Protein AF-A0AAD9JZI2-F1 (afdb_monomer_lite)

Secondary structure (DSSP, 8-state):
--HHHHHHHHHHHHHHHHHHHHHHHHHTT--HHHHHHHHHHHHHHHHHHHTTPPPTT-SEEEPSSHHHHTEEEEEEEETTEEEE---TTHHHHHHHHHHH--S-TTTGGGGGT--PPPTT-SS--STT-HHHHHHHHHHGGG-----------GGGG-SSPPPTT--EEEEEEEPPHHHHEEESSS---

Structure (mmCIF, N/CA/C/O backbone):
data_AF-A0AAD9JZI2-F1
#
_entry.id   AF-A0AAD9JZI2-F1
#
loop_
_atom_site.group_PDB
_atom_site.id
_atom_site.type_symbol
_atom_site.label_atom_id
_atom_site.label_alt_id
_atom_site.label_comp_id
_atom_site.label_asym_id
_atom_site.label_entity_id
_atom_site.label_seq_id
_atom_site.pdbx_PDB_ins_code
_atom_site.Cartn_x
_atom_site.Cartn_y
_atom_site.Cartn_z
_atom_site.occupancy
_atom_site.B_iso_or_equiv
_atom_site.auth_seq_id
_atom_site.auth_comp_id
_atom_site.auth_asym_id
_atom_site.auth_atom_id
_atom_site.pdbx_PDB_model_num
ATOM 1 N N . MET A 1 1 ? -5.650 -20.854 -19.149 1.00 35.59 1 MET A N 1
ATOM 2 C CA . MET A 1 1 ? -4.354 -21.434 -18.718 1.00 35.59 1 MET A CA 1
ATOM 3 C C . MET A 1 1 ? -3.200 -20.453 -18.985 1.00 35.59 1 MET A C 1
ATOM 5 O O . MET A 1 1 ? -2.604 -20.516 -20.054 1.00 35.59 1 MET A O 1
ATOM 9 N N . PRO A 1 2 ? -2.881 -19.529 -18.056 1.00 37.53 2 PRO A N 1
ATOM 10 C CA . PRO A 1 2 ? -1.818 -18.520 -18.231 1.00 37.53 2 PRO A CA 1
ATOM 11 C C . PRO A 1 2 ? -0.419 -18.978 -17.761 1.00 37.53 2 PRO A C 1
ATOM 13 O O . PRO A 1 2 ? 0.587 -18.367 -18.117 1.00 37.53 2 PRO A O 1
ATOM 16 N N . LEU A 1 3 ? -0.336 -20.077 -17.001 1.00 32.78 3 LEU A N 1
ATOM 17 C CA . LEU A 1 3 ? 0.893 -20.569 -16.352 1.00 32.78 3 LEU A CA 1
ATOM 18 C C . LEU A 1 3 ? 1.999 -21.035 -17.319 1.00 32.78 3 LEU A C 1
ATOM 20 O O . LEU A 1 3 ? 3.167 -21.049 -16.946 1.00 32.78 3 LEU A O 1
ATOM 24 N N . ILE A 1 4 ? 1.669 -21.364 -18.571 1.00 41.12 4 ILE A N 1
ATOM 25 C CA . ILE A 1 4 ? 2.643 -21.891 -19.547 1.00 41.12 4 ILE A CA 1
ATOM 26 C C . ILE A 1 4 ? 3.425 -20.755 -20.241 1.00 41.12 4 ILE A C 1
ATOM 28 O O . ILE A 1 4 ? 4.571 -20.945 -20.644 1.00 41.12 4 ILE A O 1
ATOM 32 N N . LYS A 1 5 ? 2.861 -19.537 -20.336 1.00 42.06 5 LYS A N 1
ATOM 33 C CA . LYS A 1 5 ? 3.498 -18.418 -21.062 1.00 42.06 5 LYS A CA 1
ATOM 34 C C . LYS A 1 5 ? 4.601 -17.708 -20.260 1.00 42.06 5 LYS A C 1
ATOM 36 O O . LYS A 1 5 ? 5.591 -17.292 -20.856 1.00 42.06 5 LYS A O 1
ATOM 41 N N . ARG A 1 6 ? 4.477 -17.597 -18.927 1.00 46.75 6 ARG A N 1
ATOM 42 C CA . ARG A 1 6 ? 5.449 -16.870 -18.075 1.00 46.75 6 ARG A CA 1
ATOM 43 C C . ARG A 1 6 ? 6.747 -17.647 -17.812 1.00 46.75 6 ARG A C 1
ATOM 45 O O . ARG A 1 6 ? 7.801 -17.029 -17.728 1.00 46.75 6 ARG A O 1
ATOM 52 N N . GLY A 1 7 ? 6.709 -18.982 -17.779 1.00 44.53 7 GLY A N 1
ATOM 53 C CA . GLY A 1 7 ? 7.929 -19.798 -17.685 1.00 44.53 7 GLY A CA 1
ATOM 54 C C . GLY A 1 7 ? 8.786 -19.752 -18.956 1.00 44.53 7 GLY A C 1
ATOM 55 O O . GLY A 1 7 ? 10.009 -19.819 -18.885 1.00 44.53 7 GLY A O 1
ATOM 56 N N . ALA A 1 8 ? 8.166 -19.576 -20.127 1.00 51.31 8 ALA A N 1
ATOM 57 C CA . ALA A 1 8 ? 8.837 -19.719 -21.419 1.00 51.31 8 ALA A CA 1
ATOM 58 C C . ALA A 1 8 ? 9.889 -18.633 -21.720 1.00 51.31 8 ALA A C 1
ATOM 60 O O . ALA A 1 8 ? 10.899 -18.922 -22.359 1.00 51.31 8 ALA A O 1
ATOM 61 N N . LEU A 1 9 ? 9.686 -17.390 -21.273 1.00 55.75 9 LEU A N 1
ATOM 62 C CA . LEU A 1 9 ? 10.585 -16.271 -21.589 1.00 55.75 9 LEU A CA 1
ATOM 63 C C . LEU A 1 9 ? 11.946 -16.336 -20.856 1.00 55.75 9 LEU A C 1
ATOM 65 O O . LEU A 1 9 ? 12.978 -16.239 -21.529 1.00 55.75 9 LEU A O 1
ATOM 69 N N . PRO A 1 10 ? 11.996 -16.530 -19.521 1.00 57.62 10 PRO A N 1
ATOM 70 C CA . PRO A 1 10 ? 13.256 -16.740 -18.810 1.00 57.62 10 PRO A CA 1
ATOM 71 C C . PRO A 1 10 ? 13.919 -18.070 -19.202 1.00 57.62 10 PRO A C 1
ATOM 73 O O . PRO A 1 10 ? 15.133 -18.089 -19.402 1.00 57.62 10 PRO A O 1
ATOM 76 N N . LEU A 1 11 ? 13.139 -19.139 -19.439 1.00 60.84 11 LEU A N 1
ATOM 77 C CA . LEU A 1 11 ? 13.656 -20.418 -19.951 1.00 60.84 11 LEU A CA 1
ATOM 78 C C . LEU A 1 11 ? 14.347 -20.252 -21.312 1.00 60.84 11 LEU A C 1
ATOM 80 O O . LEU A 1 11 ? 15.438 -20.780 -21.519 1.00 60.84 11 LEU A O 1
ATOM 84 N N . ARG A 1 12 ? 13.758 -19.478 -22.232 1.00 62.62 12 ARG A N 1
ATOM 85 C CA . ARG A 1 12 ? 14.330 -19.225 -23.563 1.00 62.62 12 ARG A CA 1
ATOM 86 C C . ARG A 1 12 ? 15.640 -18.440 -23.486 1.00 62.62 12 ARG A C 1
ATOM 88 O O . ARG A 1 12 ? 16.603 -18.811 -24.153 1.00 62.62 12 ARG A O 1
ATOM 95 N N . LYS A 1 13 ? 15.700 -17.378 -22.672 1.00 70.75 13 LYS A N 1
ATOM 96 C CA . LYS A 1 13 ? 16.929 -16.584 -22.476 1.00 70.75 13 LYS A CA 1
ATOM 97 C C . LYS A 1 13 ? 18.034 -17.402 -21.800 1.00 70.75 13 LYS A C 1
ATOM 99 O O . LYS A 1 13 ? 19.181 -17.346 -22.242 1.00 70.75 13 LYS A O 1
ATOM 104 N N . GLY A 1 14 ? 17.680 -18.193 -20.785 1.00 69.31 14 GLY A N 1
ATOM 105 C CA . GLY A 1 14 ? 18.594 -19.118 -20.117 1.00 69.31 14 GLY A CA 1
ATOM 106 C C . GLY A 1 14 ? 19.171 -20.148 -21.088 1.00 69.31 14 GLY A C 1
ATOM 107 O O . GLY A 1 14 ? 20.389 -20.273 -21.191 1.00 69.31 14 GLY A O 1
ATOM 108 N N . ALA A 1 15 ? 18.316 -20.800 -21.881 1.00 74.62 15 ALA A N 1
ATOM 109 C CA . ALA A 1 15 ? 18.728 -21.794 -22.872 1.00 74.62 15 ALA A CA 1
ATOM 110 C C . ALA A 1 15 ? 19.671 -21.222 -23.949 1.00 74.62 15 ALA A C 1
ATOM 112 O O . ALA A 1 15 ? 20.672 -21.855 -24.284 1.00 74.62 15 ALA A O 1
ATOM 113 N N . LEU A 1 16 ? 19.406 -20.008 -24.448 1.00 76.19 16 LEU A N 1
ATOM 114 C CA . LEU A 1 16 ? 20.284 -19.309 -25.398 1.00 76.19 16 LEU A CA 1
ATOM 115 C C . LEU A 1 16 ? 21.668 -19.023 -24.794 1.00 76.19 16 LEU A 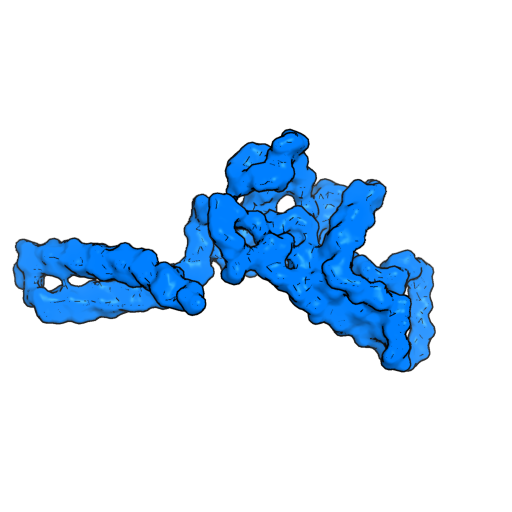C 1
ATOM 117 O O . LEU A 1 16 ? 22.686 -19.334 -25.411 1.00 76.19 16 LEU A O 1
ATOM 121 N N . LYS A 1 17 ? 21.718 -18.487 -23.568 1.00 78.75 17 LYS A N 1
ATOM 122 C CA . LYS A 1 17 ? 22.972 -18.190 -22.853 1.00 78.75 17 LYS A CA 1
ATOM 123 C C . LYS A 1 17 ? 23.781 -19.461 -22.574 1.00 78.75 17 LYS A C 1
ATOM 125 O O . LYS A 1 17 ? 24.996 -19.467 -22.765 1.00 78.75 17 LYS A O 1
ATOM 130 N N . THR A 1 18 ? 23.112 -20.549 -22.179 1.00 82.38 18 THR A N 1
ATOM 131 C CA . THR A 1 18 ? 23.742 -21.868 -22.030 1.00 82.38 18 THR A CA 1
ATOM 132 C C . THR A 1 18 ? 24.320 -22.356 -23.359 1.00 82.38 18 THR A C 1
ATOM 134 O O . THR A 1 18 ? 25.462 -22.806 -23.384 1.00 82.38 18 THR A O 1
ATOM 137 N N . GLY A 1 19 ? 23.577 -22.227 -24.464 1.00 79.25 19 GLY A N 1
ATOM 138 C CA . GLY A 1 19 ? 24.018 -22.646 -25.797 1.00 79.25 19 GLY A CA 1
ATOM 139 C C . GLY A 1 19 ? 25.290 -21.933 -26.267 1.00 79.25 19 GLY A C 1
ATOM 140 O O . GLY A 1 19 ? 26.258 -22.595 -26.640 1.00 79.25 19 GLY A O 1
ATOM 141 N N . PHE A 1 20 ? 25.334 -20.600 -26.172 1.00 84.00 20 PHE A N 1
ATOM 142 C CA . PHE A 1 20 ? 26.531 -19.820 -26.521 1.00 84.00 20 PHE A CA 1
ATOM 143 C C . PHE A 1 20 ? 27.730 -20.143 -25.619 1.00 84.00 20 PHE A C 1
ATOM 145 O O . PHE A 1 20 ? 28.855 -20.256 -26.104 1.00 84.00 20 PHE A O 1
ATOM 152 N N . GLY A 1 21 ? 27.496 -20.343 -24.318 1.00 81.62 21 GLY A N 1
ATOM 153 C CA . GLY A 1 21 ? 28.549 -20.719 -23.374 1.00 81.62 21 GLY A CA 1
ATOM 154 C C . GLY A 1 21 ? 29.141 -22.101 -23.659 1.00 81.62 21 GLY A C 1
ATOM 155 O O . GLY A 1 21 ? 30.354 -22.271 -23.596 1.00 81.62 21 GLY A O 1
ATOM 156 N N . VAL A 1 22 ? 28.309 -23.081 -24.027 1.00 85.25 22 VAL A N 1
ATOM 157 C CA . VAL A 1 22 ? 28.783 -24.418 -24.420 1.00 85.25 22 VAL A CA 1
ATOM 158 C C . VAL A 1 22 ? 29.595 -24.350 -25.711 1.00 85.25 22 VAL A C 1
ATOM 160 O O . VAL A 1 22 ? 30.645 -24.980 -25.783 1.00 85.25 22 VAL A O 1
ATOM 163 N N . ALA A 1 23 ? 29.163 -23.560 -26.698 1.00 82.00 23 ALA A N 1
ATOM 164 C CA . ALA A 1 23 ? 29.914 -23.376 -27.939 1.00 82.00 23 ALA A CA 1
ATOM 165 C C . ALA A 1 23 ? 31.306 -22.764 -27.688 1.00 82.00 23 ALA A C 1
ATOM 167 O O . ALA A 1 23 ? 32.299 -23.295 -28.177 1.00 82.00 23 ALA A O 1
ATOM 168 N N . GLY A 1 24 ? 31.403 -21.709 -26.870 1.00 87.00 24 GLY A N 1
ATOM 169 C CA . GLY A 1 24 ? 32.689 -21.103 -26.495 1.00 87.00 24 GLY A CA 1
ATOM 170 C C . GLY A 1 24 ? 33.600 -22.040 -25.691 1.00 87.00 24 GLY A C 1
ATOM 171 O O . GLY A 1 24 ? 34.811 -22.088 -25.914 1.00 87.00 24 GLY A O 1
ATOM 172 N N . ASP A 1 25 ? 33.025 -22.844 -24.795 1.00 84.12 25 ASP A N 1
ATOM 173 C CA . ASP A 1 25 ? 33.780 -23.832 -24.019 1.00 84.12 25 ASP A CA 1
ATOM 174 C C . ASP A 1 25 ? 34.316 -24.969 -24.925 1.00 84.12 25 ASP A C 1
ATOM 176 O O . ASP A 1 25 ? 35.429 -25.450 -24.729 1.00 84.12 25 ASP A O 1
ATOM 180 N N . VAL A 1 26 ? 33.568 -25.379 -25.957 1.00 84.00 26 VAL A N 1
ATOM 181 C CA . VAL A 1 26 ? 34.018 -26.385 -26.941 1.00 84.00 26 VAL A CA 1
ATOM 182 C C . VAL A 1 26 ? 35.103 -25.826 -27.864 1.00 84.00 26 VAL A C 1
ATOM 184 O O . VAL A 1 26 ? 36.089 -26.509 -28.132 1.00 84.00 26 VAL A O 1
ATOM 187 N N . LEU A 1 27 ? 34.971 -24.568 -28.297 1.00 84.25 27 LEU A N 1
ATOM 188 C CA . LEU A 1 27 ? 35.992 -23.878 -29.096 1.00 84.25 27 LEU A CA 1
ATOM 189 C C . LEU A 1 27 ? 37.306 -23.667 -28.326 1.00 84.25 27 LEU A C 1
ATOM 191 O O . LEU A 1 27 ? 38.368 -23.611 -28.935 1.00 84.25 27 LEU A O 1
ATOM 195 N N . SER A 1 28 ? 37.249 -23.603 -26.994 1.00 85.88 28 SER A N 1
ATOM 196 C CA . SER A 1 28 ? 38.426 -23.545 -26.113 1.00 85.88 28 SER A CA 1
ATOM 197 C C . SER A 1 28 ? 38.966 -24.925 -25.704 1.00 85.88 28 SER A C 1
ATOM 199 O O . SER A 1 28 ? 39.816 -25.021 -24.820 1.00 85.88 28 SER A O 1
ATOM 201 N N . GLY A 1 29 ? 38.499 -26.001 -26.350 1.00 84.88 29 GLY A N 1
ATOM 202 C CA . GLY A 1 29 ? 39.019 -27.359 -26.170 1.00 84.88 29 GLY A CA 1
ATOM 203 C C . GLY A 1 29 ? 38.414 -28.138 -24.998 1.00 84.88 29 GLY A C 1
ATOM 204 O O . GLY A 1 29 ? 38.917 -29.208 -24.657 1.00 84.88 29 GLY A O 1
ATOM 205 N N . GLN A 1 30 ? 37.337 -27.652 -24.369 1.00 85.62 30 GLN A N 1
ATOM 206 C CA . GLN A 1 30 ? 36.645 -28.393 -23.309 1.00 85.62 30 GLN A CA 1
ATOM 207 C C . GLN A 1 30 ? 35.661 -29.415 -23.892 1.00 85.62 30 GLN A C 1
ATOM 209 O O . GLN A 1 30 ? 35.020 -29.194 -24.919 1.00 85.62 30 GLN A O 1
ATOM 214 N N . SER A 1 31 ? 35.483 -30.542 -23.197 1.00 86.19 31 SER A N 1
ATOM 215 C CA . SER A 1 31 ? 34.495 -31.548 -23.595 1.00 86.19 31 SER A CA 1
ATOM 216 C C . SER A 1 31 ? 33.074 -30.984 -23.519 1.00 86.19 31 SER A C 1
ATOM 218 O O . SER A 1 31 ? 32.636 -30.487 -22.478 1.00 86.19 31 SER A O 1
ATOM 220 N N . ILE A 1 32 ? 32.301 -31.157 -24.596 1.00 84.81 32 ILE A N 1
ATOM 221 C CA . ILE A 1 32 ? 30.901 -30.716 -24.680 1.00 84.81 32 ILE A CA 1
ATOM 222 C C . ILE A 1 32 ? 30.049 -31.217 -23.503 1.00 84.81 32 ILE A C 1
ATOM 224 O O . ILE A 1 32 ? 29.185 -30.499 -23.002 1.00 84.81 32 ILE A O 1
ATOM 228 N N . LYS A 1 33 ? 30.335 -32.426 -23.000 1.00 82.69 33 LYS A N 1
ATOM 229 C CA . LYS A 1 33 ? 29.592 -33.056 -21.902 1.00 82.69 33 LYS A CA 1
ATOM 230 C C . LYS A 1 33 ? 29.846 -32.363 -20.562 1.00 82.69 33 LYS A C 1
ATOM 232 O O . LYS A 1 33 ? 28.904 -32.152 -19.796 1.00 82.69 33 LYS A O 1
ATOM 237 N N . SER A 1 34 ? 31.095 -31.994 -20.268 1.00 81.88 34 SER A N 1
ATOM 238 C CA . SER A 1 34 ? 31.435 -31.262 -19.040 1.00 81.88 34 SER A CA 1
ATOM 239 C C . SER A 1 34 ? 30.928 -29.825 -19.094 1.00 81.88 34 SER A C 1
ATOM 241 O O . SER A 1 34 ? 30.375 -29.332 -18.108 1.00 81.88 34 SER A O 1
ATOM 243 N N . SER A 1 35 ? 31.04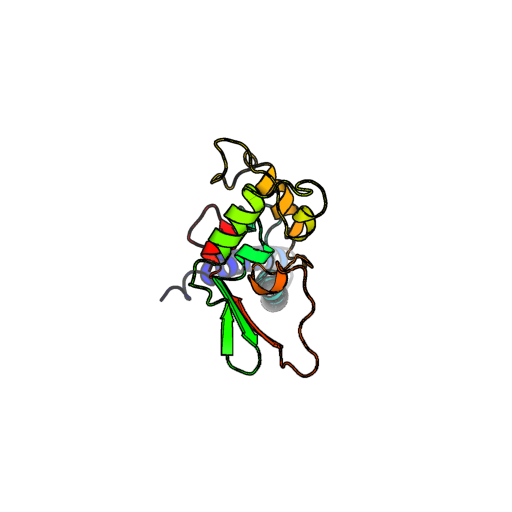0 -29.189 -20.260 1.00 80.50 35 SER A N 1
ATOM 244 C CA . SER A 1 35 ? 30.596 -27.814 -20.486 1.00 80.50 35 SER A CA 1
ATOM 245 C C . SER A 1 35 ? 29.078 -27.695 -20.368 1.00 80.50 35 SER A C 1
ATOM 247 O O . SER A 1 35 ? 28.589 -26.879 -19.590 1.00 80.50 35 SER A O 1
ATOM 249 N N . ALA A 1 36 ? 28.314 -28.582 -21.015 1.00 84.44 36 ALA A N 1
ATOM 250 C CA . ALA A 1 36 ? 26.855 -28.602 -20.898 1.00 84.44 36 ALA A CA 1
ATOM 251 C C . ALA A 1 36 ? 26.398 -28.809 -19.446 1.00 84.44 36 ALA A C 1
ATOM 253 O O . ALA A 1 36 ? 25.562 -28.059 -18.947 1.00 84.44 36 ALA A O 1
ATOM 254 N N . LYS A 1 37 ? 26.994 -29.770 -18.725 1.00 86.44 37 LYS A N 1
ATOM 255 C CA . LYS A 1 37 ? 26.640 -30.057 -17.325 1.00 86.44 37 LYS A CA 1
ATOM 256 C C . LYS A 1 37 ? 26.915 -28.871 -16.395 1.00 86.44 37 LYS A C 1
ATOM 258 O O . LYS A 1 37 ? 26.095 -28.579 -15.524 1.00 86.44 37 LYS A O 1
ATOM 263 N N . ARG A 1 38 ? 28.047 -28.180 -16.567 1.00 85.12 38 ARG A N 1
ATOM 264 C CA . ARG A 1 38 ? 28.395 -26.989 -15.777 1.00 85.12 38 ARG A CA 1
ATOM 265 C C . ARG A 1 38 ? 27.445 -25.829 -16.076 1.00 85.12 38 ARG A C 1
ATOM 267 O O . ARG A 1 38 ? 26.837 -25.291 -15.153 1.00 85.12 38 ARG A O 1
ATOM 274 N N . ARG A 1 39 ? 27.263 -25.495 -17.356 1.00 83.19 39 ARG A N 1
ATOM 275 C CA . ARG A 1 39 ? 26.470 -24.336 -17.794 1.00 83.19 39 ARG A CA 1
ATOM 276 C C . ARG A 1 39 ? 24.976 -24.499 -17.510 1.00 83.19 39 ARG A C 1
ATOM 278 O O . ARG A 1 39 ? 24.333 -23.529 -17.117 1.00 83.19 39 ARG A O 1
ATOM 285 N N . LEU A 1 40 ? 24.435 -25.715 -17.618 1.00 81.19 40 LEU A N 1
ATOM 286 C CA . LEU A 1 40 ? 23.059 -26.020 -17.204 1.00 81.19 40 LEU A CA 1
ATOM 287 C C . LEU A 1 40 ? 22.871 -25.876 -15.687 1.00 81.19 40 LEU A C 1
ATOM 289 O O . LEU A 1 40 ? 21.844 -25.365 -15.250 1.00 81.19 40 LEU A O 1
ATOM 293 N N . LYS A 1 41 ? 23.860 -26.271 -14.872 1.00 82.62 41 LYS A N 1
ATOM 294 C CA . LYS A 1 41 ? 23.810 -26.109 -13.408 1.00 82.62 41 LYS A CA 1
ATOM 295 C C . LYS A 1 41 ? 23.896 -24.639 -12.985 1.00 82.62 41 LYS A C 1
ATOM 297 O O . LYS A 1 41 ? 23.181 -24.235 -12.074 1.00 82.62 41 LYS A O 1
ATOM 302 N N . GLU A 1 42 ? 24.753 -23.853 -13.634 1.00 80.12 42 GLU A N 1
ATOM 303 C CA . GLU A 1 42 ? 24.858 -22.398 -13.432 1.00 80.12 42 GLU A CA 1
ATOM 304 C C . GLU A 1 42 ? 23.557 -21.699 -13.833 1.00 80.12 42 GLU A C 1
ATOM 306 O O . GLU A 1 42 ? 22.970 -20.986 -13.029 1.00 80.12 42 GLU A O 1
ATOM 311 N N . THR A 1 43 ? 23.034 -22.010 -15.019 1.00 75.31 43 THR A N 1
ATOM 312 C CA . THR A 1 43 ? 21.786 -21.421 -15.524 1.00 75.31 43 THR A CA 1
ATOM 313 C C . THR A 1 43 ? 20.584 -21.842 -14.677 1.00 75.31 43 THR A C 1
ATOM 315 O O . THR A 1 43 ? 19.705 -21.031 -14.422 1.00 75.31 43 THR A O 1
ATOM 318 N N . GLY A 1 44 ? 20.552 -23.078 -14.168 1.00 70.06 44 GLY A N 1
ATOM 319 C CA . GLY A 1 44 ? 19.539 -23.524 -13.210 1.00 70.06 44 GLY A CA 1
ATOM 320 C C . GLY A 1 44 ? 19.572 -22.732 -11.900 1.00 70.06 44 GLY A C 1
ATOM 321 O O . GLY A 1 44 ? 18.524 -22.332 -11.405 1.00 70.06 44 GLY A O 1
ATOM 322 N N . LYS A 1 45 ? 20.765 -22.445 -11.362 1.00 71.12 45 LYS A N 1
ATOM 323 C CA . LYS A 1 45 ? 20.923 -21.596 -10.169 1.00 71.12 45 LYS A CA 1
ATOM 324 C C . LYS A 1 45 ? 20.539 -20.141 -10.434 1.00 71.12 45 LYS A C 1
ATOM 326 O O . LYS A 1 45 ? 19.895 -19.534 -9.584 1.00 71.12 45 LYS A O 1
ATOM 331 N N . ASP A 1 46 ? 20.906 -19.607 -11.594 1.00 64.94 46 ASP A N 1
ATOM 332 C CA . ASP A 1 46 ? 20.563 -18.245 -12.003 1.00 64.94 46 ASP A CA 1
ATOM 333 C C . ASP A 1 46 ? 19.050 -18.104 -12.213 1.00 64.94 46 ASP A C 1
ATOM 335 O O . ASP A 1 46 ? 18.456 -17.179 -11.686 1.00 64.94 46 ASP A O 1
ATOM 339 N N . MET A 1 47 ? 18.383 -19.072 -12.850 1.00 61.84 47 MET A N 1
ATOM 340 C CA . MET A 1 47 ? 16.920 -19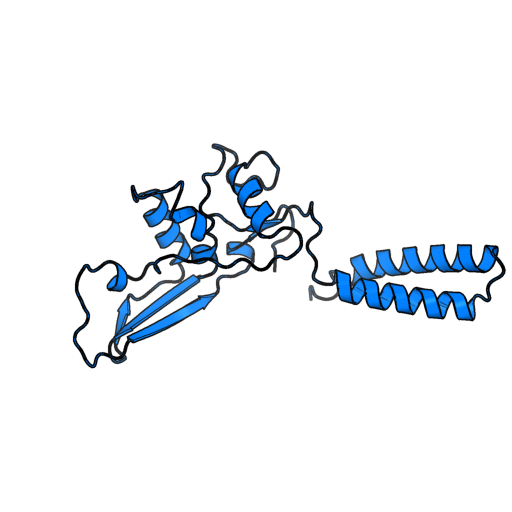.068 -13.005 1.00 61.84 47 MET A CA 1
ATOM 341 C C . MET A 1 47 ? 16.177 -19.183 -11.666 1.00 61.84 47 MET A C 1
ATOM 343 O O . MET A 1 47 ? 15.122 -18.576 -11.501 1.00 61.84 47 MET A O 1
ATOM 347 N N . ILE A 1 48 ? 16.721 -19.933 -10.701 1.00 58.75 48 ILE A N 1
ATOM 348 C CA . ILE A 1 48 ? 16.168 -20.008 -9.339 1.00 58.75 48 ILE A CA 1
ATOM 349 C C . ILE A 1 48 ? 16.382 -18.684 -8.582 1.00 58.75 48 ILE A C 1
ATOM 351 O O . ILE A 1 48 ? 15.513 -18.286 -7.811 1.00 58.75 48 ILE A O 1
ATOM 355 N N . ARG A 1 49 ? 17.497 -17.975 -8.814 1.00 55.28 49 ARG A N 1
ATOM 356 C CA . ARG A 1 49 ? 17.751 -16.632 -8.253 1.00 55.28 49 ARG A CA 1
ATOM 357 C C . ARG A 1 49 ? 16.903 -15.538 -8.907 1.00 55.28 49 ARG A C 1
ATOM 359 O O . ARG A 1 49 ? 16.411 -14.658 -8.208 1.00 55.28 49 ARG A O 1
ATOM 366 N N . ASP A 1 50 ? 16.731 -15.597 -10.222 1.00 55.47 50 ASP A N 1
ATOM 367 C CA . ASP A 1 50 ? 16.050 -14.577 -11.024 1.00 55.47 50 ASP A CA 1
ATOM 368 C C . ASP A 1 50 ? 14.524 -14.732 -11.002 1.00 55.47 50 ASP A C 1
ATOM 370 O O . ASP A 1 50 ? 13.806 -13.776 -11.287 1.00 55.47 50 ASP A O 1
ATOM 374 N N . GLY A 1 51 ? 14.012 -15.906 -10.613 1.00 51.31 51 GLY A N 1
ATOM 375 C CA . GLY A 1 51 ? 12.582 -16.237 -10.555 1.00 51.31 51 GLY A CA 1
ATOM 376 C C . GLY A 1 51 ? 11.724 -15.378 -9.613 1.00 51.31 51 GLY A C 1
ATOM 377 O O . GLY A 1 51 ? 10.529 -15.633 -9.496 1.00 51.31 51 GLY A O 1
ATOM 378 N N . GLY A 1 52 ? 12.297 -14.361 -8.964 1.00 55.47 52 GLY A N 1
ATOM 379 C CA . GLY A 1 52 ? 11.569 -13.410 -8.124 1.00 55.47 52 GLY A CA 1
ATOM 380 C C . GLY A 1 52 ? 12.244 -12.048 -7.948 1.00 55.47 52 GLY A C 1
ATOM 381 O O . GLY A 1 52 ? 11.863 -11.317 -7.037 1.00 55.47 52 GLY A O 1
ATOM 382 N N . HIS A 1 53 ? 13.252 -11.696 -8.758 1.00 56.41 53 HIS A N 1
ATOM 383 C CA . HIS A 1 53 ? 13.960 -10.421 -8.609 1.00 56.41 53 HIS A CA 1
ATOM 384 C C . HIS A 1 53 ? 13.473 -9.386 -9.633 1.00 56.41 53 HIS A C 1
ATOM 386 O O . HIS A 1 53 ? 13.604 -9.567 -10.843 1.00 56.41 53 HIS A O 1
ATOM 392 N N . LEU A 1 54 ? 12.905 -8.283 -9.141 1.00 61.81 54 LEU A N 1
ATOM 393 C CA . LEU A 1 54 ? 12.531 -7.126 -9.946 1.00 61.81 54 LEU A CA 1
ATOM 394 C C . LEU A 1 54 ? 13.802 -6.539 -10.564 1.00 61.81 54 LEU A C 1
ATOM 396 O O . LEU A 1 54 ? 14.714 -6.119 -9.849 1.00 61.81 54 LEU A O 1
ATOM 400 N N . HIS A 1 55 ? 13.854 -6.492 -11.896 1.00 63.16 55 HIS A N 1
ATOM 401 C CA . HIS A 1 55 ? 14.919 -5.781 -12.596 1.00 63.16 55 HIS A CA 1
ATOM 402 C C . HIS A 1 55 ? 14.909 -4.303 -12.150 1.00 63.16 55 HIS A C 1
ATOM 404 O O . HIS A 1 55 ? 13.821 -3.727 -12.069 1.00 63.16 55 HIS A O 1
ATOM 410 N N . PRO A 1 56 ? 16.064 -3.654 -11.898 1.00 62.56 56 PRO A N 1
ATOM 411 C CA . PRO A 1 56 ? 16.116 -2.276 -11.388 1.00 62.56 56 PRO A CA 1
ATOM 412 C C . PRO A 1 56 ? 15.299 -1.267 -12.213 1.00 62.56 56 PRO A C 1
ATOM 414 O O . PRO A 1 56 ? 14.705 -0.344 -11.663 1.00 62.56 56 PRO A O 1
ATOM 417 N N . ASN A 1 57 ? 15.195 -1.507 -13.524 1.00 65.88 57 ASN A N 1
ATOM 418 C CA . ASN A 1 57 ? 14.439 -0.673 -14.463 1.00 65.88 57 ASN A CA 1
ATOM 419 C C . ASN A 1 57 ? 13.065 -1.251 -14.850 1.00 65.88 57 ASN A C 1
ATOM 421 O O . ASN A 1 57 ? 12.493 -0.827 -15.848 1.00 65.88 57 ASN A O 1
ATOM 425 N N . ALA A 1 58 ? 12.521 -2.228 -14.117 1.00 71.06 58 ALA A N 1
ATOM 426 C CA . ALA A 1 58 ? 11.186 -2.755 -14.410 1.00 71.06 58 ALA A CA 1
ATOM 427 C C . ALA A 1 58 ? 10.140 -1.624 -14.317 1.00 71.06 58 ALA A C 1
ATOM 429 O O . ALA A 1 58 ? 10.184 -0.871 -13.344 1.00 71.06 58 ALA A O 1
ATOM 430 N N . PRO A 1 59 ? 9.205 -1.468 -15.271 1.00 76.50 59 PRO A N 1
ATOM 431 C CA . PRO A 1 59 ? 8.174 -0.423 -15.245 1.00 76.50 59 PRO A CA 1
ATOM 432 C C . PRO A 1 59 ? 7.036 -0.801 -14.283 1.00 76.50 59 PRO A C 1
ATOM 434 O O . PRO A 1 59 ? 5.868 -0.814 -14.658 1.00 76.50 59 PRO A O 1
ATOM 437 N N . VAL A 1 60 ? 7.392 -1.201 -13.060 1.00 82.75 60 VAL A N 1
ATOM 438 C CA . VAL A 1 60 ? 6.474 -1.626 -12.002 1.00 82.75 60 VAL A CA 1
ATOM 439 C C . VAL A 1 60 ? 6.802 -0.849 -10.738 1.00 82.75 60 VAL A C 1
ATOM 441 O O . VAL A 1 60 ? 7.974 -0.688 -10.388 1.00 82.75 60 VAL A O 1
ATOM 444 N N . GLY A 1 61 ? 5.775 -0.376 -10.043 1.00 89.19 61 GLY A N 1
ATOM 445 C CA . GLY A 1 61 ? 5.942 0.317 -8.776 1.00 89.19 61 GLY A CA 1
ATOM 446 C C . GLY A 1 61 ? 4.698 0.247 -7.893 1.00 89.19 61 GLY A C 1
ATOM 447 O O . GLY A 1 61 ? 3.614 -0.076 -8.371 1.00 89.19 61 GLY A O 1
ATOM 448 N N . PRO A 1 62 ? 4.834 0.542 -6.594 1.00 92.12 62 PRO A N 1
ATOM 449 C CA . PRO A 1 62 ? 3.704 0.600 -5.673 1.00 92.12 62 PRO A CA 1
ATOM 450 C C . PRO A 1 62 ? 2.716 1.692 -6.073 1.00 92.12 62 PRO A C 1
ATOM 452 O O . PRO A 1 62 ? 3.169 2.767 -6.460 1.00 92.12 62 PRO A O 1
ATOM 455 N N . VAL A 1 63 ? 1.404 1.472 -5.923 1.00 92.62 63 VAL A N 1
ATOM 456 C CA . VAL A 1 63 ? 0.370 2.529 -6.001 1.00 92.62 63 VAL A CA 1
ATOM 457 C C . VAL A 1 63 ? 0.529 3.510 -4.833 1.00 92.62 63 VAL A C 1
ATOM 459 O O . VAL A 1 63 ? 1.213 3.222 -3.849 1.00 92.62 63 VAL A O 1
ATOM 462 N N . ASN A 1 64 ? -0.018 4.720 -4.969 1.00 92.38 64 ASN A N 1
ATOM 463 C CA . ASN A 1 64 ? 0.129 5.744 -3.946 1.00 92.38 64 ASN A CA 1
ATOM 464 C C . ASN A 1 64 ? -0.594 5.280 -2.675 1.00 92.38 64 ASN A C 1
ATOM 466 O O . ASN A 1 64 ? -1.551 4.504 -2.747 1.00 92.38 64 ASN A O 1
ATOM 470 N N . ASN A 1 65 ? -0.125 5.735 -1.515 1.00 92.69 65 ASN A N 1
ATOM 471 C CA . ASN A 1 65 ? -0.646 5.284 -0.225 1.00 92.69 65 ASN A CA 1
ATOM 472 C C . ASN A 1 65 ? -0.557 3.753 -0.047 1.00 92.69 65 ASN A C 1
ATOM 474 O O . ASN A 1 65 ? -1.531 3.088 0.316 1.00 92.69 65 ASN A O 1
ATOM 478 N N . TRP A 1 66 ? 0.598 3.174 -0.392 1.00 94.12 66 TRP A N 1
ATOM 479 C CA . TRP A 1 66 ? 0.737 1.734 -0.620 1.00 94.12 66 TRP A CA 1
ATOM 480 C C . TRP A 1 66 ? 0.292 0.874 0.565 1.00 94.12 66 TRP A C 1
ATOM 482 O O . TRP A 1 66 ? -0.362 -0.144 0.356 1.00 94.12 66 TRP A O 1
ATOM 492 N N . MET A 1 67 ? 0.572 1.302 1.803 1.00 93.69 67 MET A N 1
ATOM 493 C CA . MET A 1 67 ? 0.171 0.564 3.006 1.00 93.69 67 MET A CA 1
ATOM 494 C C . MET A 1 67 ? -1.339 0.297 3.045 1.00 93.69 67 MET A C 1
ATOM 496 O O . MET A 1 67 ? -1.764 -0.819 3.341 1.00 93.69 67 MET A O 1
ATOM 500 N N . HIS A 1 68 ? -2.151 1.307 2.730 1.00 93.38 68 HIS A N 1
ATOM 501 C CA . HIS A 1 68 ? -3.601 1.154 2.683 1.00 93.38 68 HIS A CA 1
ATOM 502 C C . HIS A 1 68 ? -4.070 0.486 1.397 1.00 93.38 68 HIS A C 1
ATOM 504 O O . HIS A 1 68 ? -5.025 -0.283 1.434 1.00 93.38 68 HIS A O 1
ATOM 510 N N . SER A 1 69 ? -3.383 0.720 0.278 1.00 93.81 69 SER A N 1
ATOM 511 C CA . SER A 1 69 ? -3.716 0.099 -1.006 1.00 93.81 69 SER A CA 1
ATOM 512 C C . SER A 1 69 ? -3.526 -1.422 -1.001 1.00 93.81 69 SER A C 1
ATOM 514 O O . SER A 1 69 ? -4.237 -2.135 -1.708 1.00 93.81 69 SER A O 1
ATOM 516 N N . LEU A 1 70 ? -2.640 -1.946 -0.146 1.00 94.00 70 LEU A N 1
ATOM 517 C CA . LEU A 1 70 ? -2.481 -3.383 0.099 1.00 94.00 70 LEU A CA 1
ATOM 518 C C . LEU A 1 70 ? -3.697 -4.035 0.770 1.00 94.00 70 LEU A C 1
ATOM 520 O O . LEU A 1 70 ? -3.781 -5.262 0.775 1.00 94.00 70 LEU A O 1
ATOM 524 N N . LEU A 1 71 ? -4.628 -3.256 1.325 1.00 93.38 71 LEU A N 1
ATOM 525 C CA . LEU A 1 71 ? -5.783 -3.747 2.071 1.00 93.38 71 LEU A CA 1
ATOM 526 C C . LEU A 1 71 ? -7.081 -3.395 1.339 1.00 93.38 71 LEU A C 1
ATOM 528 O O . LEU A 1 71 ? -7.401 -2.230 1.118 1.00 93.38 71 LEU A O 1
ATOM 532 N N . SER A 1 72 ? -7.867 -4.406 0.980 1.00 92.69 72 SER A N 1
ATOM 533 C CA . SER A 1 72 ? -9.172 -4.200 0.338 1.00 92.69 72 SER A CA 1
ATOM 534 C C . SER A 1 72 ? -10.275 -3.975 1.367 1.00 92.69 72 SER A C 1
ATOM 536 O O . SER A 1 72 ? -11.271 -3.307 1.076 1.00 92.69 72 SER A O 1
ATOM 538 N N . ARG A 1 73 ? -10.082 -4.523 2.573 1.00 91.69 73 ARG A N 1
ATOM 539 C CA . ARG A 1 73 ? -11.025 -4.486 3.689 1.00 91.69 73 ARG A CA 1
ATOM 540 C C . ARG A 1 73 ? -10.285 -4.532 5.032 1.00 91.69 73 ARG A C 1
ATOM 542 O O . ARG A 1 73 ? -9.331 -5.299 5.181 1.00 91.69 73 ARG A O 1
ATOM 549 N N . VAL A 1 74 ? -10.750 -3.746 6.004 1.00 92.06 74 VAL A N 1
ATOM 550 C CA . VAL A 1 74 ? -10.265 -3.710 7.392 1.00 92.06 74 VAL A CA 1
ATOM 551 C C . VAL A 1 74 ? -11.457 -3.657 8.347 1.00 92.06 74 VAL A C 1
ATOM 553 O O . VAL A 1 74 ? -12.034 -2.597 8.581 1.00 92.06 74 VAL A O 1
ATOM 556 N N . ASP A 1 75 ? -11.819 -4.804 8.914 1.00 90.56 75 ASP A N 1
ATOM 557 C CA . ASP A 1 75 ? -12.969 -4.905 9.815 1.00 90.56 75 ASP A CA 1
ATOM 558 C C . ASP A 1 75 ? -12.523 -4.839 11.280 1.00 90.56 75 ASP A C 1
ATOM 560 O O . ASP A 1 75 ? -11.626 -5.577 11.702 1.00 90.56 75 ASP A O 1
ATOM 564 N N . GLY A 1 76 ? -13.177 -3.974 12.059 1.00 90.88 76 GLY A N 1
ATOM 565 C CA . GLY A 1 76 ? -12.946 -3.819 13.496 1.00 90.88 76 GLY A CA 1
ATOM 566 C C . GLY A 1 76 ? -14.091 -4.399 14.323 1.00 90.88 76 GLY A C 1
ATOM 567 O O . GLY A 1 76 ? -15.242 -3.987 14.164 1.00 90.88 76 GLY A O 1
ATOM 568 N N . PHE A 1 77 ? -13.775 -5.325 15.227 1.00 91.62 77 PHE A N 1
ATOM 569 C CA . PHE A 1 77 ? -14.726 -5.973 16.127 1.00 91.62 77 PHE A CA 1
ATOM 570 C C . PHE A 1 77 ? -14.423 -5.618 17.583 1.00 91.62 77 PHE A C 1
ATOM 572 O O . PHE A 1 77 ? -13.266 -5.677 18.001 1.00 91.62 77 PHE A O 1
ATOM 579 N N . LEU A 1 78 ? -15.470 -5.320 18.351 1.00 92.19 78 LEU A N 1
ATOM 580 C CA . LEU A 1 78 ? -15.424 -5.179 19.806 1.00 92.19 78 LEU A CA 1
ATOM 581 C C . LEU A 1 78 ? -16.330 -6.233 20.435 1.00 92.19 78 LEU A C 1
ATOM 583 O O . LEU A 1 78 ? -17.523 -6.271 20.135 1.00 92.19 78 LEU A O 1
ATOM 587 N N . ASN A 1 79 ? -15.770 -7.093 21.287 1.00 92.38 79 ASN A N 1
ATOM 588 C CA . ASN A 1 79 ? -16.498 -8.176 21.958 1.00 92.38 79 ASN A CA 1
ATOM 589 C C . ASN A 1 79 ? -17.369 -9.010 20.987 1.00 92.38 79 ASN A C 1
ATOM 591 O O . ASN A 1 79 ? -18.557 -9.236 21.208 1.00 92.38 79 ASN A O 1
ATOM 595 N N . GLY A 1 80 ? -16.800 -9.367 19.830 1.00 89.50 80 GLY A N 1
ATOM 596 C CA . GLY A 1 80 ? -17.486 -10.112 18.765 1.00 89.50 80 GLY A CA 1
ATOM 597 C C . GLY A 1 80 ? -18.457 -9.305 17.889 1.00 89.50 80 GLY A C 1
ATOM 598 O O . GLY A 1 80 ? -18.850 -9.795 16.831 1.00 89.50 80 GLY A O 1
ATOM 599 N N . THR A 1 81 ? -18.795 -8.065 18.251 1.00 90.62 81 THR A N 1
ATOM 600 C CA . THR A 1 81 ? -19.673 -7.191 17.455 1.00 90.62 81 THR A CA 1
ATOM 601 C C . THR A 1 81 ? -18.860 -6.387 16.449 1.00 90.62 81 THR A C 1
ATOM 603 O O . THR A 1 81 ? -17.865 -5.760 16.808 1.00 90.62 81 THR A O 1
ATOM 606 N N . LEU A 1 82 ? -19.281 -6.382 15.183 1.00 89.94 82 LEU A N 1
ATOM 607 C CA . LEU A 1 82 ? -18.672 -5.552 14.143 1.00 89.94 82 LEU A CA 1
ATOM 608 C C . LEU A 1 82 ? -19.009 -4.076 14.396 1.00 89.94 82 LEU A C 1
ATOM 610 O O . LEU A 1 82 ? -20.173 -3.691 14.339 1.00 89.94 82 LEU A O 1
ATOM 614 N N . VAL A 1 83 ? -17.993 -3.258 14.668 1.00 86.62 83 VAL A N 1
ATOM 615 C CA . VAL A 1 83 ? -18.155 -1.823 14.973 1.00 86.62 83 VAL A CA 1
ATOM 616 C C . VAL A 1 83 ? -17.857 -0.952 13.763 1.00 86.62 83 VAL A C 1
ATOM 618 O O . VAL A 1 83 ? -18.500 0.075 13.568 1.00 86.62 83 VAL A O 1
ATOM 621 N N . THR A 1 84 ? -16.909 -1.374 12.932 1.00 81.81 84 THR A N 1
ATOM 622 C CA . THR A 1 84 ? -16.596 -0.703 11.671 1.00 81.81 84 THR A CA 1
ATOM 623 C C . THR A 1 84 ? -16.719 -1.725 10.553 1.00 81.81 84 THR A C 1
ATOM 625 O O . THR A 1 84 ? -15.779 -2.499 10.339 1.00 81.81 84 THR A O 1
ATOM 628 N N . PRO A 1 85 ? -17.873 -1.783 9.866 1.00 74.94 85 PRO A N 1
ATOM 629 C CA . PRO A 1 85 ? -17.981 -2.550 8.642 1.00 74.94 85 PRO A CA 1
ATOM 630 C C . PRO A 1 85 ? -17.149 -1.849 7.575 1.00 74.94 85 PRO A C 1
ATOM 632 O O . PRO A 1 85 ? -17.348 -0.666 7.300 1.00 74.94 85 PRO A O 1
ATOM 635 N N . SER A 1 86 ? -16.232 -2.575 6.948 1.00 67.75 86 SER A N 1
ATOM 636 C CA . SER A 1 86 ? -15.563 -2.064 5.761 1.00 67.75 86 SER A CA 1
ATOM 637 C C . SER A 1 86 ? -16.076 -2.810 4.534 1.00 67.75 86 SER A C 1
ATOM 639 O O . SER A 1 86 ? -16.057 -4.037 4.434 1.00 67.75 86 SER A O 1
ATOM 641 N N . THR A 1 87 ? -16.613 -2.054 3.582 1.00 77.88 87 THR A N 1
ATOM 642 C CA . THR A 1 87 ? -16.851 -2.547 2.225 1.00 77.88 87 THR A CA 1
ATOM 643 C C . THR A 1 87 ? -15.501 -2.792 1.542 1.00 77.88 87 THR A C 1
ATOM 645 O O . THR A 1 87 ? -14.459 -2.371 2.047 1.00 77.88 87 THR A O 1
ATOM 648 N N . ASN A 1 88 ? -15.480 -3.437 0.368 1.00 83.81 88 ASN A N 1
ATOM 649 C CA . ASN A 1 88 ? -14.256 -3.638 -0.438 1.00 83.81 88 ASN A CA 1
ATOM 650 C C . ASN A 1 88 ? -13.680 -2.321 -1.020 1.00 83.81 88 ASN A C 1
ATOM 652 O O . ASN A 1 88 ? -13.121 -2.302 -2.113 1.00 83.81 88 ASN A O 1
ATOM 656 N N . THR A 1 89 ? -13.878 -1.201 -0.327 1.00 89.06 89 THR A N 1
ATOM 657 C CA . THR A 1 89 ? -13.515 0.157 -0.727 1.00 89.06 89 THR A CA 1
ATOM 658 C C . THR A 1 89 ? -12.608 0.836 0.299 1.00 89.06 89 THR A C 1
ATOM 660 O O . THR A 1 89 ? -12.417 2.049 0.226 1.00 89.06 89 THR A O 1
ATOM 663 N N . TYR A 1 90 ? -12.037 0.071 1.242 1.00 92.56 90 TYR A N 1
ATOM 664 C CA . TYR A 1 90 ? -11.147 0.587 2.286 1.00 92.56 90 TYR A CA 1
ATOM 665 C C . TYR A 1 90 ? -10.029 1.458 1.702 1.00 92.56 90 TYR A C 1
ATOM 667 O O . TYR A 1 90 ? -9.868 2.602 2.114 1.00 92.56 90 TYR A O 1
ATOM 675 N N . ALA A 1 91 ? -9.313 0.960 0.691 1.00 92.00 91 ALA A N 1
ATOM 676 C CA . ALA A 1 91 ? -8.201 1.691 0.096 1.00 92.00 91 ALA A CA 1
ATOM 677 C C . ALA A 1 91 ? -8.615 3.037 -0.526 1.00 92.00 91 ALA A C 1
ATOM 679 O O . ALA A 1 91 ? -7.891 4.020 -0.391 1.00 92.00 91 ALA A O 1
ATOM 680 N N . TYR A 1 92 ? -9.792 3.112 -1.157 1.00 91.50 92 TYR A N 1
ATOM 681 C CA . TYR A 1 92 ? -10.310 4.368 -1.714 1.00 91.50 92 TYR A CA 1
ATOM 682 C C . TYR A 1 92 ? -10.661 5.364 -0.617 1.00 91.50 92 TYR A C 1
ATOM 684 O O . TYR A 1 92 ? -10.291 6.533 -0.699 1.00 91.50 92 TYR A O 1
ATOM 692 N N . ARG A 1 93 ? -11.352 4.887 0.424 1.00 90.50 93 ARG A N 1
ATOM 693 C CA . ARG A 1 93 ? -11.682 5.695 1.596 1.00 90.50 93 ARG A CA 1
ATOM 694 C C . ARG A 1 93 ? -10.409 6.257 2.221 1.00 90.50 93 ARG A C 1
ATOM 696 O O . ARG A 1 93 ? -10.321 7.462 2.431 1.00 90.50 93 ARG A O 1
ATOM 703 N N . ALA A 1 94 ? -9.415 5.398 2.429 1.00 90.75 94 ALA A N 1
ATOM 704 C CA . ALA A 1 94 ? -8.143 5.792 3.000 1.00 90.75 94 ALA A CA 1
ATOM 705 C C . ALA A 1 94 ? -7.419 6.824 2.140 1.00 90.75 94 ALA A C 1
ATOM 707 O O . ALA A 1 94 ? -7.002 7.865 2.632 1.00 90.75 94 ALA A O 1
ATOM 708 N N . TYR A 1 95 ? -7.357 6.601 0.828 1.00 91.06 95 TYR A N 1
ATOM 709 C CA . TYR A 1 95 ? -6.770 7.555 -0.103 1.00 91.06 95 TYR A CA 1
ATOM 710 C C . TYR A 1 95 ? -7.439 8.935 -0.049 1.00 91.06 95 TYR A C 1
ATOM 712 O O . TYR A 1 95 ? -6.743 9.944 0.035 1.00 91.06 95 TYR A O 1
ATOM 720 N N . ILE A 1 96 ? -8.775 8.991 -0.070 1.00 90.94 96 ILE A N 1
ATOM 721 C CA . ILE A 1 96 ? -9.531 10.251 -0.037 1.00 90.94 96 ILE A CA 1
ATOM 722 C C . ILE A 1 96 ? -9.361 10.951 1.311 1.00 90.94 96 ILE A C 1
ATOM 724 O O . ILE A 1 96 ? -9.108 12.153 1.343 1.00 90.94 96 ILE A O 1
ATOM 728 N N . GLU A 1 97 ? -9.451 10.221 2.420 1.00 88.25 97 GLU A N 1
ATOM 729 C CA . GLU A 1 97 ? -9.252 10.790 3.751 1.00 88.25 97 GLU A CA 1
ATOM 730 C C . GLU A 1 97 ? -7.820 11.316 3.916 1.00 88.25 97 GLU A C 1
ATOM 732 O O . GLU A 1 97 ? -7.650 12.444 4.371 1.00 88.25 97 GLU A O 1
ATOM 737 N N . THR A 1 98 ? -6.791 10.590 3.466 1.00 88.62 98 THR A N 1
ATOM 738 C CA . THR A 1 98 ? -5.401 11.081 3.442 1.00 88.62 98 THR A CA 1
ATOM 739 C C . THR A 1 98 ? -5.236 12.305 2.529 1.00 88.62 98 THR A C 1
ATOM 741 O O . THR A 1 98 ? -4.514 13.250 2.862 1.00 88.62 98 THR A O 1
ATOM 744 N N . LEU A 1 99 ? -5.914 12.326 1.377 1.00 88.62 99 LEU A N 1
ATOM 745 C CA . LEU A 1 99 ? -5.851 13.431 0.423 1.00 88.62 99 LEU A CA 1
ATOM 746 C C . LEU A 1 99 ? -6.486 14.709 0.983 1.00 88.62 99 LEU A C 1
ATOM 748 O O . LEU A 1 99 ? -5.914 15.791 0.824 1.00 88.62 99 LEU A O 1
ATOM 752 N N . LEU A 1 100 ? -7.646 14.585 1.627 1.00 87.88 100 LEU A N 1
ATOM 753 C CA . LEU A 1 100 ? -8.417 15.699 2.179 1.00 87.88 100 LEU A CA 1
ATOM 754 C C . LEU A 1 100 ? -7.924 16.132 3.566 1.00 87.88 100 LEU A C 1
ATOM 756 O O . LEU A 1 100 ? -8.088 17.293 3.935 1.00 87.88 100 LEU A O 1
ATOM 760 N N . SER A 1 101 ? -7.271 15.243 4.317 1.00 82.62 101 SER A N 1
ATOM 761 C CA . SER A 1 101 ? -6.698 15.579 5.621 1.00 82.62 101 SER A CA 1
ATOM 762 C C . SER A 1 101 ? -5.484 16.501 5.483 1.00 82.62 101 SER A C 1
ATOM 764 O O . SER A 1 101 ? -4.635 16.356 4.599 1.00 82.62 101 SER A O 1
ATOM 766 N N . HIS A 1 102 ? -5.388 17.473 6.390 1.00 55.75 102 HIS A N 1
ATOM 767 C CA . HIS A 1 102 ? -4.406 18.562 6.336 1.00 55.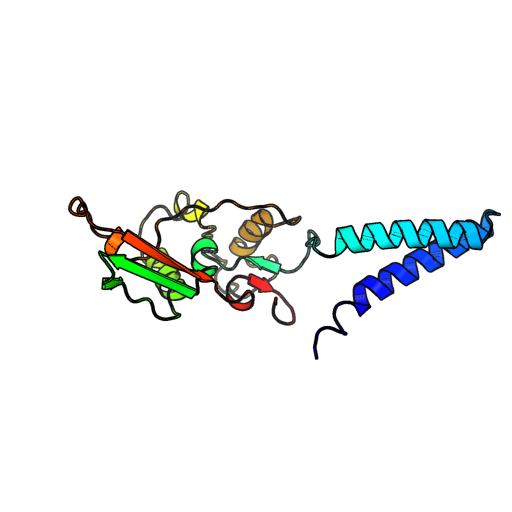75 102 HIS A CA 1
ATOM 768 C C . HIS A 1 102 ? -3.069 18.240 7.050 1.00 55.75 102 HIS A C 1
ATOM 770 O O . HIS A 1 102 ? -2.216 19.113 7.215 1.00 55.75 102 HIS A O 1
ATOM 776 N N . GLY A 1 103 ? -2.867 16.995 7.494 1.00 62.69 103 GLY A N 1
ATOM 777 C CA . GLY A 1 103 ? -1.711 16.588 8.298 1.00 62.69 103 GLY A CA 1
ATOM 778 C C . GLY A 1 103 ? -0.494 16.181 7.462 1.00 62.69 103 GLY A C 1
ATOM 779 O O . GLY A 1 103 ? -0.601 15.338 6.581 1.00 62.69 103 GLY A O 1
ATOM 780 N N . ALA A 1 104 ? 0.667 16.782 7.747 1.00 74.25 104 ALA A N 1
ATOM 781 C CA . ALA A 1 104 ? 2.013 16.209 7.577 1.00 74.25 104 ALA A CA 1
ATOM 782 C C . ALA A 1 104 ? 2.290 15.330 6.324 1.00 74.25 104 ALA A C 1
ATOM 784 O O . ALA A 1 104 ? 2.984 14.314 6.403 1.00 74.25 104 ALA A O 1
ATOM 785 N N . LYS A 1 105 ? 1.819 15.746 5.138 1.00 77.06 105 LYS A N 1
ATOM 786 C CA . LYS A 1 105 ? 1.970 15.003 3.864 1.00 77.06 105 LYS A CA 1
ATOM 787 C C . LYS A 1 105 ? 3.416 14.738 3.449 1.00 77.06 105 LYS A C 1
ATOM 789 O O . LYS A 1 105 ? 3.680 13.780 2.732 1.00 77.06 105 LYS A O 1
ATOM 794 N N . ASN A 1 106 ? 4.338 15.579 3.910 1.00 77.75 106 ASN A N 1
ATOM 795 C CA . ASN A 1 106 ? 5.759 15.492 3.582 1.00 77.75 106 ASN A CA 1
ATOM 796 C C . ASN A 1 106 ? 6.593 14.783 4.660 1.00 77.75 106 ASN A C 1
ATOM 798 O O . ASN A 1 106 ? 7.783 14.577 4.445 1.00 77.75 106 ASN A O 1
ATOM 802 N N . SER A 1 107 ? 6.002 14.433 5.807 1.00 82.69 107 SER A N 1
ATOM 803 C CA . SER A 1 107 ? 6.695 13.742 6.898 1.00 82.69 107 SER A CA 1
ATOM 804 C C . SER A 1 107 ? 5.967 12.455 7.266 1.00 82.69 107 SER A C 1
ATOM 806 O O . SER A 1 107 ? 6.324 11.405 6.741 1.00 82.69 107 SER A O 1
ATOM 808 N N . GLN A 1 108 ? 4.922 12.518 8.092 1.00 85.31 108 GLN A N 1
ATOM 809 C CA . GLN A 1 108 ? 4.234 11.333 8.609 1.00 85.31 108 GLN A CA 1
ATOM 810 C C . GLN A 1 108 ? 3.745 10.415 7.488 1.00 85.31 108 GLN A C 1
ATOM 812 O O . GLN A 1 108 ? 4.057 9.237 7.497 1.00 85.31 108 GLN A O 1
ATOM 817 N N . LEU A 1 109 ? 3.056 10.940 6.473 1.00 88.19 109 LEU A N 1
ATOM 818 C CA . LEU A 1 109 ? 2.447 10.092 5.440 1.00 88.19 109 LEU A CA 1
ATOM 819 C C . LEU A 1 109 ? 3.475 9.396 4.527 1.00 88.19 109 LEU A C 1
ATOM 821 O O . LEU A 1 109 ? 3.150 8.414 3.856 1.00 88.19 109 LEU A O 1
ATOM 825 N N . THR A 1 110 ? 4.741 9.824 4.550 1.00 89.19 110 THR A N 1
ATOM 826 C CA . THR A 1 110 ? 5.805 9.130 3.809 1.00 89.19 110 THR A CA 1
ATOM 827 C C . THR A 1 110 ? 6.060 7.713 4.342 1.00 89.19 110 THR A C 1
ATOM 829 O O . THR A 1 110 ? 6.483 6.854 3.568 1.00 89.19 110 THR A O 1
ATOM 832 N N . SER A 1 111 ? 5.712 7.413 5.605 1.00 89.75 111 SER A N 1
ATOM 833 C CA . SER A 1 111 ? 5.801 6.058 6.178 1.00 89.75 111 SER A CA 1
ATOM 834 C C . SER A 1 111 ? 4.775 5.074 5.603 1.00 89.75 111 SER A C 1
ATOM 836 O O . SER A 1 111 ? 4.982 3.865 5.694 1.00 89.75 111 SER A O 1
ATOM 838 N N . ALA A 1 112 ? 3.701 5.573 4.984 1.00 91.62 112 ALA A N 1
ATOM 839 C CA . ALA A 1 112 ? 2.723 4.791 4.222 1.00 91.62 112 ALA A CA 1
ATOM 840 C C . ALA A 1 112 ? 3.006 4.793 2.707 1.00 91.62 112 ALA A C 1
ATOM 842 O O . ALA A 1 112 ? 2.165 4.364 1.915 1.00 91.62 112 ALA A O 1
ATOM 843 N N . LEU A 1 113 ? 4.179 5.298 2.295 1.00 92.69 113 LEU A N 1
ATOM 844 C CA . LEU A 1 113 ? 4.543 5.586 0.904 1.00 92.69 113 LEU A CA 1
ATOM 845 C C . LEU A 1 113 ? 3.578 6.552 0.200 1.00 92.69 113 LEU A C 1
ATOM 847 O O . LEU A 1 113 ? 3.333 6.431 -1.003 1.00 92.69 113 LEU A O 1
ATOM 851 N N . TRP A 1 114 ? 3.053 7.540 0.926 1.00 92.19 114 TRP A N 1
ATOM 852 C CA . TRP A 1 114 ? 2.350 8.657 0.307 1.00 92.19 114 TRP A CA 1
ATOM 853 C C . TRP A 1 114 ? 3.343 9.628 -0.335 1.00 92.19 114 TRP A C 1
ATOM 855 O O . TRP A 1 114 ? 4.123 10.291 0.352 1.00 92.19 114 TRP A O 1
ATOM 865 N N . TYR A 1 115 ? 3.273 9.764 -1.656 1.00 91.44 115 TYR A N 1
ATOM 866 C CA . TYR A 1 115 ? 3.998 10.792 -2.396 1.00 91.44 115 TYR A CA 1
ATOM 867 C C . TYR A 1 115 ? 3.059 11.440 -3.401 1.00 91.44 115 TYR A C 1
ATOM 869 O O . TYR A 1 115 ? 2.294 10.761 -4.078 1.00 91.44 115 TYR A O 1
ATOM 877 N N . LYS A 1 116 ? 3.099 12.771 -3.494 1.00 89.81 116 LYS A N 1
ATOM 878 C CA . LYS A 1 116 ? 2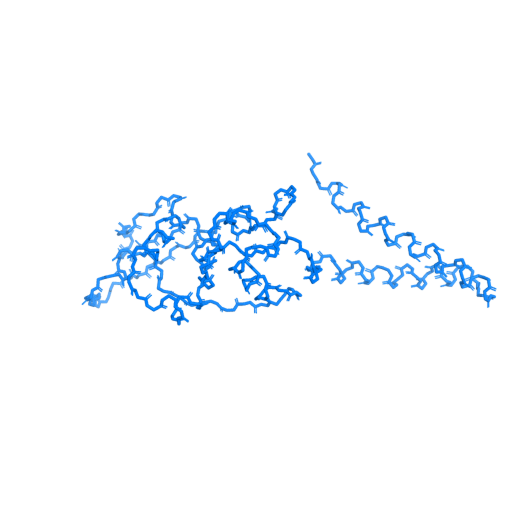.271 13.496 -4.456 1.00 89.81 116 LYS A CA 1
ATOM 879 C C . LYS A 1 116 ? 2.760 13.209 -5.876 1.00 89.81 116 LYS A C 1
ATOM 881 O O . LYS A 1 116 ? 3.925 13.461 -6.187 1.00 89.81 116 LYS A O 1
ATOM 886 N N . ASP A 1 117 ? 1.849 12.728 -6.708 1.00 90.62 117 ASP A N 1
ATOM 887 C CA . ASP A 1 117 ? 2.114 12.453 -8.116 1.00 90.62 117 ASP A CA 1
ATOM 888 C C . ASP A 1 117 ? 2.145 13.737 -8.945 1.00 90.62 117 ASP A C 1
ATOM 890 O O . ASP A 1 117 ? 1.635 14.789 -8.538 1.00 90.62 117 ASP A O 1
ATOM 894 N N . THR A 1 118 ? 2.788 13.658 -10.109 1.00 91.69 118 THR A N 1
ATOM 895 C CA . THR A 1 118 ? 2.857 14.781 -11.045 1.00 91.69 118 THR A CA 1
ATOM 896 C C . THR A 1 118 ? 1.477 15.020 -11.661 1.00 91.69 118 THR A C 1
ATOM 898 O O . THR A 1 118 ? 0.836 14.092 -12.158 1.00 91.69 118 THR A O 1
ATOM 901 N N . THR A 1 119 ? 1.013 16.273 -11.660 1.00 90.19 119 THR A N 1
ATOM 902 C CA . THR A 1 119 ? -0.261 16.657 -12.284 1.00 90.19 119 THR A CA 1
ATOM 903 C C . THR A 1 119 ? -0.300 16.218 -13.751 1.00 90.19 119 THR A C 1
ATOM 905 O O . THR A 1 119 ? 0.672 16.415 -14.479 1.00 90.19 119 THR A O 1
ATOM 908 N N . GLY A 1 120 ? -1.411 15.614 -14.178 1.00 89.12 120 GLY A N 1
ATOM 909 C CA . GLY A 1 120 ? -1.597 15.119 -15.549 1.00 89.12 120 GLY A CA 1
ATOM 910 C C . GLY A 1 120 ? -0.896 13.794 -15.870 1.00 89.12 120 GLY A C 1
ATOM 911 O O . GLY A 1 120 ? -1.156 13.235 -16.924 1.00 89.12 120 GLY A O 1
ATOM 912 N N . HIS A 1 121 ? -0.070 13.265 -14.961 1.00 88.12 121 HIS A N 1
ATOM 913 C CA . HIS A 1 121 ? 0.735 12.056 -15.183 1.00 88.12 121 HIS A CA 1
ATOM 914 C C . HIS A 1 121 ? 0.564 11.047 -14.035 1.00 88.12 121 HIS A C 1
ATOM 916 O O . HIS A 1 121 ? 1.495 10.330 -13.682 1.00 88.12 121 HIS A O 1
ATOM 922 N N . MET A 1 122 ? -0.611 11.010 -13.397 1.00 85.75 122 MET A N 1
ATOM 923 C CA . MET A 1 122 ? -0.867 10.110 -12.259 1.00 85.75 122 MET A CA 1
ATOM 924 C C . MET A 1 122 ? -0.868 8.635 -12.683 1.00 85.75 122 MET A C 1
ATOM 926 O O . MET A 1 122 ? -0.366 7.789 -11.946 1.00 85.75 122 MET A O 1
ATOM 930 N N . ASP A 1 123 ? -1.347 8.356 -13.897 1.00 85.50 123 ASP A N 1
ATOM 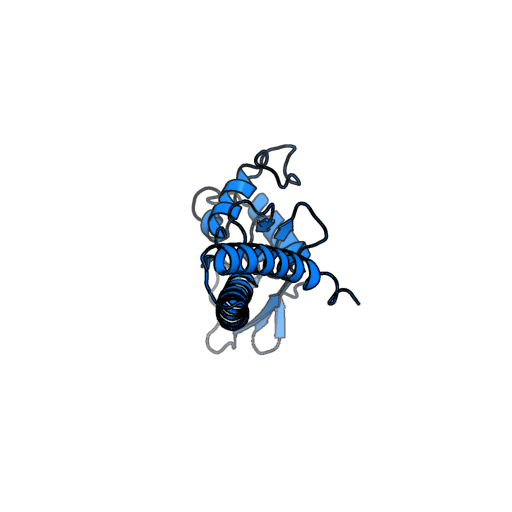931 C CA . ASP A 1 123 ? -1.394 7.007 -14.471 1.00 85.50 123 ASP A CA 1
ATOM 932 C C . ASP A 1 123 ? -0.109 6.626 -15.223 1.00 85.50 123 ASP A C 1
ATOM 934 O O . ASP A 1 123 ? 0.052 5.484 -15.651 1.00 85.50 123 ASP A O 1
ATOM 938 N N . ALA A 1 124 ? 0.824 7.572 -15.380 1.00 84.75 124 ALA A N 1
ATOM 939 C CA . ALA A 1 124 ? 2.078 7.324 -16.070 1.00 84.75 124 ALA A CA 1
ATOM 940 C C . ALA A 1 124 ? 2.958 6.373 -15.247 1.00 84.75 124 ALA A C 1
ATOM 942 O O . ALA A 1 124 ? 3.232 6.607 -14.066 1.00 84.75 124 ALA A O 1
ATOM 943 N N . THR A 1 125 ? 3.423 5.304 -15.893 1.00 81.56 125 THR A N 1
ATOM 944 C CA . THR A 1 125 ? 4.367 4.330 -15.318 1.00 81.56 125 THR A CA 1
ATOM 945 C C . THR A 1 125 ? 5.830 4.692 -15.568 1.00 81.56 125 THR A C 1
ATOM 947 O O . THR A 1 125 ? 6.729 3.993 -15.093 1.00 81.56 125 THR A O 1
ATOM 950 N N . ASP A 1 126 ? 6.047 5.781 -16.303 1.00 78.69 126 ASP A N 1
ATOM 951 C CA . ASP A 1 126 ? 7.346 6.312 -16.693 1.00 78.69 126 ASP A CA 1
ATOM 952 C C . ASP A 1 126 ? 7.846 7.372 -15.697 1.00 78.69 126 ASP A C 1
ATOM 954 O O . ASP A 1 126 ? 7.183 7.716 -14.712 1.00 78.69 126 ASP A O 1
ATOM 958 N N . ASP A 1 127 ? 9.030 7.923 -15.963 1.00 81.31 127 ASP A N 1
ATOM 959 C CA . ASP A 1 127 ? 9.719 8.870 -15.075 1.00 81.31 127 ASP A CA 1
ATOM 960 C C . ASP A 1 127 ? 9.011 10.239 -14.945 1.00 81.31 127 ASP A C 1
ATOM 962 O O . ASP A 1 127 ? 9.393 11.076 -14.121 1.00 81.31 127 ASP A O 1
ATOM 966 N N . GLU A 1 128 ? 7.944 10.467 -15.713 1.00 86.31 128 GLU A N 1
ATOM 967 C CA . GLU A 1 128 ? 7.093 11.659 -15.640 1.00 86.31 128 GLU A CA 1
ATOM 968 C C . GLU A 1 128 ? 6.341 11.746 -14.301 1.00 86.31 128 GLU A C 1
ATOM 970 O O . GLU A 1 128 ? 6.150 12.841 -13.751 1.00 86.31 128 GLU A O 1
ATOM 975 N N . ASN A 1 129 ? 5.981 10.599 -13.709 1.00 89.81 129 ASN A N 1
ATOM 976 C CA . ASN A 1 129 ? 5.396 10.541 -12.374 1.00 89.81 129 ASN A CA 1
ATOM 977 C C . ASN A 1 129 ? 6.494 10.516 -11.295 1.00 89.81 129 ASN A C 1
ATOM 979 O O . ASN A 1 129 ? 6.954 9.467 -10.834 1.00 89.81 129 ASN A O 1
ATOM 983 N N . LYS A 1 130 ? 6.877 11.705 -10.814 1.00 90.38 130 LYS A N 1
ATOM 984 C CA . LYS A 1 130 ? 7.910 11.870 -9.775 1.00 90.38 130 LYS A CA 1
ATOM 985 C C . LYS A 1 130 ? 7.539 11.185 -8.455 1.00 90.38 130 LYS A C 1
ATOM 987 O O . LYS A 1 130 ? 8.429 10.767 -7.710 1.00 90.38 130 LYS A O 1
ATOM 992 N N . GLY A 1 131 ? 6.244 11.087 -8.144 1.00 90.19 131 GLY A N 1
ATOM 993 C CA . GLY A 1 131 ? 5.750 10.398 -6.953 1.00 90.19 131 GLY A CA 1
ATOM 994 C C . GLY A 1 131 ? 5.936 8.886 -7.062 1.00 90.19 131 GLY A C 1
ATOM 995 O O . GLY A 1 131 ? 6.433 8.256 -6.123 1.00 90.19 131 GLY A O 1
ATOM 996 N N . LEU A 1 132 ? 5.627 8.313 -8.228 1.00 89.62 132 LEU A N 1
ATOM 997 C CA . LEU A 1 132 ? 5.882 6.904 -8.525 1.00 89.62 132 LEU A CA 1
ATOM 998 C C . LEU A 1 132 ? 7.379 6.584 -8.523 1.00 89.62 132 LEU A C 1
ATOM 1000 O O . LEU A 1 132 ? 7.769 5.585 -7.926 1.00 89.62 132 LEU A O 1
ATOM 1004 N N . LEU A 1 133 ? 8.227 7.441 -9.099 1.00 90.00 133 LEU A N 1
ATOM 1005 C CA . LEU A 1 133 ? 9.680 7.241 -9.108 1.00 90.00 133 LEU A CA 1
ATOM 1006 C C . LEU A 1 133 ? 10.250 7.105 -7.684 1.00 90.00 133 LEU A C 1
ATOM 1008 O O . LEU A 1 133 ? 11.030 6.192 -7.398 1.00 90.00 133 LEU A O 1
ATOM 1012 N N . LYS A 1 134 ? 9.801 7.961 -6.754 1.00 90.31 134 LYS A N 1
ATOM 1013 C CA . LYS A 1 134 ? 10.168 7.856 -5.333 1.00 90.31 134 LYS A CA 1
ATOM 1014 C C . LYS A 1 134 ? 9.698 6.537 -4.729 1.00 90.31 134 LYS A C 1
ATOM 1016 O O . LYS A 1 134 ? 10.515 5.833 -4.138 1.00 90.31 134 LYS A O 1
ATOM 1021 N N . ARG A 1 135 ? 8.427 6.163 -4.913 1.00 91.25 135 ARG A N 1
ATOM 1022 C CA . ARG A 1 135 ? 7.860 4.892 -4.412 1.00 91.25 135 ARG A CA 1
ATOM 1023 C C . ARG A 1 135 ? 8.586 3.671 -4.973 1.00 91.25 135 ARG A C 1
ATOM 1025 O O . ARG A 1 135 ? 8.921 2.756 -4.230 1.00 91.25 135 ARG A O 1
ATOM 1032 N N . LYS A 1 136 ? 8.894 3.678 -6.267 1.00 89.00 136 LYS A N 1
ATOM 1033 C CA . LYS A 1 136 ? 9.635 2.621 -6.959 1.00 89.00 136 LYS A CA 1
ATOM 1034 C C . LYS A 1 136 ? 11.024 2.430 -6.368 1.00 89.00 136 LYS A C 1
ATOM 1036 O O . LYS A 1 136 ? 11.435 1.291 -6.164 1.00 89.00 136 LYS A O 1
ATOM 1041 N N . SER A 1 137 ? 11.708 3.519 -6.007 1.00 89.06 137 SER A N 1
ATOM 1042 C CA . SER A 1 137 ? 13.000 3.418 -5.325 1.00 89.06 137 SER A CA 1
ATOM 1043 C C . SER A 1 137 ? 12.888 2.558 -4.060 1.00 89.06 137 SER A C 1
ATOM 1045 O O . SER A 1 137 ? 13.749 1.712 -3.854 1.00 89.06 137 SER A O 1
ATOM 1047 N N . TYR A 1 138 ? 11.793 2.685 -3.281 1.00 88.31 138 TYR A N 1
ATOM 1048 C CA . TYR A 1 138 ? 11.453 1.877 -2.092 1.00 88.31 138 TYR A CA 1
ATOM 1049 C C . TYR A 1 138 ? 11.312 0.388 -2.317 1.00 88.31 138 TYR A C 1
ATOM 1051 O O . TYR A 1 138 ? 11.562 -0.333 -1.366 1.00 88.31 138 TYR A O 1
ATOM 1059 N N . VAL A 1 139 ? 11.074 -0.099 -3.523 1.00 85.31 139 VAL A N 1
ATOM 1060 C CA . VAL A 1 139 ? 10.946 -1.544 -3.772 1.00 85.31 139 VAL A CA 1
ATOM 1061 C C . VAL A 1 139 ? 11.963 -2.074 -4.783 1.00 85.31 139 VAL A C 1
ATOM 1063 O O . VAL A 1 139 ? 11.987 -3.272 -5.069 1.00 85.31 139 VAL A O 1
ATOM 1066 N N . ALA A 1 140 ? 12.829 -1.203 -5.309 1.00 83.44 140 ALA A N 1
ATOM 1067 C CA . ALA A 1 140 ? 13.851 -1.569 -6.278 1.00 83.44 140 ALA A CA 1
ATOM 1068 C C . ALA A 1 140 ? 14.767 -2.675 -5.724 1.00 83.44 140 ALA A C 1
ATOM 1070 O O . ALA A 1 140 ? 15.207 -2.616 -4.573 1.00 83.44 140 ALA A O 1
ATOM 1071 N N . GLY A 1 141 ? 15.031 -3.698 -6.544 1.00 77.19 141 GLY A N 1
ATOM 1072 C CA . GLY A 1 141 ? 15.828 -4.862 -6.142 1.00 77.19 141 GLY A CA 1
ATOM 1073 C C . GLY A 1 141 ? 15.142 -5.770 -5.115 1.00 77.19 141 GLY A C 1
ATOM 1074 O O . GLY A 1 141 ? 15.826 -6.416 -4.329 1.00 77.19 141 GLY A O 1
ATOM 1075 N N . CYS A 1 142 ? 13.803 -5.795 -5.077 1.00 76.94 142 CYS A N 1
ATOM 1076 C CA . CYS A 1 142 ? 13.019 -6.622 -4.150 1.00 76.94 142 CYS A CA 1
ATOM 1077 C C . CYS A 1 142 ? 13.354 -6.392 -2.670 1.00 76.94 142 CYS A C 1
ATOM 1079 O O . CYS A 1 142 ? 13.377 -7.330 -1.870 1.00 76.94 142 CYS A O 1
ATOM 1081 N N . ARG A 1 143 ? 13.617 -5.137 -2.292 1.00 82.94 143 ARG A N 1
ATOM 1082 C CA . ARG A 1 143 ? 13.863 -4.798 -0.890 1.00 82.94 143 ARG A CA 1
ATOM 1083 C C . ARG A 1 143 ? 12.577 -4.878 -0.068 1.00 82.94 143 ARG A C 1
ATOM 1085 O O . ARG A 1 143 ? 11.509 -4.468 -0.518 1.00 82.94 143 ARG A O 1
ATOM 1092 N N . ILE A 1 144 ? 12.696 -5.400 1.150 1.00 86.12 144 ILE A N 1
ATOM 1093 C CA . ILE A 1 144 ? 11.596 -5.432 2.115 1.00 86.12 144 ILE A CA 1
ATOM 1094 C C . ILE A 1 144 ? 11.383 -4.010 2.638 1.00 86.12 144 ILE A C 1
ATOM 1096 O O . ILE A 1 144 ? 12.333 -3.352 3.061 1.00 86.12 144 ILE A O 1
ATOM 1100 N N . VAL A 1 145 ? 10.135 -3.547 2.618 1.00 89.19 145 VAL A N 1
ATOM 1101 C CA . VAL A 1 145 ? 9.748 -2.219 3.105 1.00 89.19 145 VAL A CA 1
ATOM 1102 C C . VAL A 1 145 ? 8.851 -2.378 4.321 1.00 89.19 145 VAL A C 1
ATOM 1104 O O . VAL A 1 145 ? 7.800 -3.010 4.237 1.00 89.19 145 VAL A O 1
ATOM 1107 N N . ALA A 1 146 ? 9.252 -1.783 5.442 1.00 92.06 146 ALA A N 1
ATOM 1108 C CA . ALA A 1 146 ? 8.385 -1.626 6.601 1.00 92.06 146 ALA A CA 1
ATOM 1109 C C . ALA A 1 146 ? 7.586 -0.324 6.459 1.00 92.06 146 ALA A C 1
ATOM 1111 O O . ALA A 1 146 ? 8.162 0.731 6.195 1.00 92.06 146 ALA A O 1
ATOM 1112 N N . MET A 1 147 ? 6.268 -0.406 6.635 1.00 92.38 147 MET A N 1
ATOM 1113 C CA . MET A 1 147 ? 5.355 0.738 6.599 1.00 92.38 147 MET A CA 1
ATOM 1114 C C . MET A 1 147 ? 4.574 0.816 7.905 1.00 92.38 147 MET A C 1
ATOM 1116 O O . MET A 1 147 ? 4.277 -0.213 8.515 1.00 92.38 147 MET A O 1
ATOM 1120 N N . MET A 1 148 ? 4.245 2.032 8.332 1.00 90.25 148 MET A N 1
ATOM 1121 C CA . MET A 1 148 ? 3.521 2.271 9.579 1.00 90.25 148 MET A CA 1
ATOM 1122 C C . MET A 1 148 ? 2.608 3.480 9.438 1.00 90.25 148 MET A C 1
ATOM 1124 O O . MET A 1 148 ? 3.071 4.564 9.101 1.00 90.25 148 MET A O 1
ATOM 1128 N N . GLU A 1 149 ? 1.327 3.296 9.726 1.00 89.25 149 GLU A N 1
ATOM 1129 C CA . GLU A 1 149 ? 0.294 4.331 9.683 1.00 89.25 149 GLU A CA 1
ATOM 1130 C C . GLU A 1 149 ? -0.926 3.837 10.498 1.00 89.25 149 GLU A C 1
ATOM 1132 O O . GLU A 1 149 ? -1.026 2.648 10.829 1.00 89.25 149 GLU A O 1
ATOM 1137 N N . ARG A 1 150 ? -1.815 4.746 10.905 1.00 88.81 150 ARG A N 1
ATOM 1138 C CA . ARG A 1 150 ? -3.057 4.438 11.615 1.00 88.81 150 ARG A CA 1
ATOM 1139 C C . ARG A 1 150 ? -4.116 3.870 10.660 1.00 88.81 150 ARG A C 1
ATOM 1141 O O . ARG A 1 150 ? -4.735 4.592 9.894 1.00 88.81 150 ARG A O 1
ATOM 1148 N N . LEU A 1 151 ? -4.464 2.594 10.825 1.00 89.75 151 LEU A N 1
ATOM 1149 C CA . LEU A 1 151 ? -5.562 1.976 10.067 1.00 89.75 151 LEU A CA 1
ATOM 1150 C C . LEU A 1 151 ? -6.837 2.840 10.041 1.00 89.75 151 LEU A C 1
ATOM 1152 O O . LEU A 1 151 ? -7.273 3.353 11.074 1.00 89.75 151 LEU A O 1
ATOM 1156 N N . GLN A 1 152 ? -7.462 2.923 8.865 1.00 87.12 152 GLN A N 1
ATOM 1157 C CA . GLN A 1 152 ? -8.639 3.744 8.580 1.00 87.12 152 GLN A CA 1
ATOM 1158 C C . GLN A 1 152 ? -9.930 3.122 9.146 1.00 87.12 152 GLN A C 1
ATOM 1160 O O . GLN A 1 152 ? -10.891 2.844 8.430 1.00 87.12 152 GLN A O 1
ATOM 1165 N N . VAL A 1 153 ? -9.929 2.822 10.440 1.00 87.94 153 VAL A N 1
ATOM 1166 C CA . VAL A 1 153 ? -11.055 2.234 11.167 1.00 87.94 153 VAL A CA 1
ATOM 1167 C C . VAL A 1 153 ? -11.637 3.318 12.053 1.00 87.94 153 VAL A C 1
ATOM 1169 O O . VAL A 1 153 ? -10.906 3.899 12.851 1.00 87.94 153 VAL A O 1
ATOM 1172 N N . ASP A 1 154 ? -12.945 3.563 11.968 1.00 84.69 154 ASP A N 1
ATOM 1173 C CA . ASP A 1 154 ? -13.623 4.646 12.708 1.00 84.69 154 ASP A CA 1
ATOM 1174 C C . ASP A 1 154 ? -13.333 4.615 14.211 1.00 84.69 154 ASP A C 1
ATOM 1176 O O . ASP A 1 154 ? -13.279 5.649 14.875 1.00 84.69 154 ASP A O 1
ATOM 1180 N N . LEU A 1 155 ? -13.114 3.417 14.752 1.00 85.31 155 LEU A N 1
ATOM 1181 C CA . LEU A 1 155 ? -12.722 3.212 16.137 1.00 85.31 155 LEU A CA 1
ATOM 1182 C C . LEU A 1 155 ? -11.412 3.928 16.512 1.00 85.31 155 LEU A C 1
ATOM 1184 O O . LEU A 1 155 ? -11.317 4.457 17.614 1.00 85.31 155 LEU A O 1
ATOM 1188 N N . PHE A 1 156 ? -10.427 3.970 15.614 1.00 86.12 156 PHE A N 1
ATOM 1189 C CA . PHE A 1 156 ? -9.098 4.545 15.861 1.00 86.12 156 PHE A CA 1
ATOM 1190 C C . PHE A 1 156 ? -9.030 6.060 15.633 1.00 86.12 156 PHE A C 1
ATOM 1192 O O . PHE A 1 156 ? -8.009 6.683 15.926 1.00 86.12 156 PHE A O 1
ATOM 1199 N N . PHE A 1 157 ? -10.106 6.669 15.133 1.00 82.94 157 PHE A N 1
ATOM 1200 C CA . PHE A 1 157 ? -10.237 8.126 15.027 1.00 82.94 157 PHE A CA 1
ATOM 1201 C C . PHE A 1 157 ? -10.956 8.750 16.222 1.00 82.94 157 PHE A C 1
ATOM 1203 O O . PHE A 1 157 ? -11.102 9.967 16.279 1.00 82.94 157 PHE A O 1
ATOM 1210 N N . LYS A 1 158 ? -11.414 7.942 17.184 1.00 84.19 158 LYS A N 1
ATOM 1211 C CA . LYS A 1 158 ? -12.008 8.457 18.418 1.00 84.19 158 LYS A CA 1
ATOM 1212 C C . LYS A 1 158 ? -10.907 8.816 19.412 1.00 84.19 158 LYS A C 1
ATOM 1214 O O . LYS A 1 158 ? -10.117 7.957 19.787 1.00 84.19 158 LYS A O 1
ATOM 1219 N N . ASP A 1 159 ? -10.951 10.033 19.945 1.00 86.81 159 ASP A N 1
ATOM 1220 C CA . ASP A 1 159 ? -10.054 10.502 21.016 1.00 86.81 159 ASP A CA 1
ATOM 1221 C C . ASP A 1 159 ? -10.487 10.007 22.411 1.00 86.81 159 ASP A C 1
ATOM 1223 O O . ASP A 1 159 ? -10.400 10.721 23.410 1.00 86.81 159 ASP A O 1
ATOM 1227 N N . ARG A 1 160 ? -11.025 8.785 22.495 1.00 88.44 160 ARG A N 1
ATOM 1228 C CA . ARG A 1 160 ? -11.469 8.178 23.755 1.00 88.44 160 ARG A CA 1
ATOM 1229 C C . ARG A 1 160 ? -10.904 6.780 23.917 1.00 88.44 160 ARG A C 1
ATOM 1231 O O . ARG A 1 160 ? -10.876 5.997 22.972 1.00 88.44 160 ARG A O 1
ATOM 1238 N N . TYR A 1 161 ? -10.523 6.465 25.150 1.00 89.25 161 TYR A N 1
ATOM 1239 C CA . TYR A 1 161 ? -10.102 5.125 25.523 1.00 89.25 161 TYR A CA 1
ATOM 1240 C C . TYR A 1 161 ? -11.258 4.132 25.411 1.00 89.25 161 TYR A C 1
ATOM 1242 O O . TYR A 1 161 ? -12.422 4.458 25.664 1.00 89.25 161 TYR A O 1
ATOM 1250 N N . LEU A 1 162 ? -10.913 2.900 25.048 1.00 88.50 162 LEU A N 1
ATOM 1251 C CA . LEU A 1 162 ? -11.817 1.770 25.190 1.00 88.50 162 LEU A CA 1
ATOM 1252 C C . LEU A 1 162 ? -11.959 1.425 26.674 1.00 88.50 162 LEU A C 1
ATOM 1254 O O . LEU A 1 162 ? -11.017 1.593 27.450 1.00 88.50 162 LEU A O 1
ATOM 1258 N N . LEU A 1 163 ? -13.138 0.945 27.069 1.00 89.69 163 LEU A N 1
ATOM 1259 C CA . LEU A 1 163 ? -13.332 0.428 28.420 1.00 89.69 163 LEU A CA 1
ATOM 1260 C C . LEU A 1 163 ? -12.483 -0.834 28.618 1.00 89.69 163 LEU A C 1
ATOM 1262 O O . LEU A 1 163 ? -12.269 -1.613 27.685 1.00 89.69 163 LEU A O 1
ATOM 1266 N N . ASN A 1 164 ? -12.021 -1.038 29.849 1.00 91.56 164 ASN A N 1
ATOM 1267 C CA . ASN A 1 164 ? -11.256 -2.226 30.211 1.00 91.56 164 ASN A CA 1
ATOM 1268 C C . ASN A 1 164 ? -12.083 -3.504 30.003 1.00 91.56 164 ASN A C 1
ATOM 1270 O O . ASN A 1 164 ? -13.297 -3.512 30.196 1.00 91.56 164 ASN A O 1
ATOM 1274 N N . GLY A 1 165 ? -11.403 -4.593 29.639 1.00 91.44 165 GLY A N 1
ATOM 1275 C CA . GLY A 1 165 ? -12.028 -5.905 29.440 1.00 91.44 165 GLY A CA 1
ATOM 1276 C C . GLY A 1 165 ? -12.742 -6.087 28.096 1.00 91.44 165 GLY A C 1
ATOM 1277 O O . GLY A 1 165 ? -13.382 -7.114 27.897 1.00 91.44 165 GLY A O 1
ATOM 1278 N N . ILE A 1 166 ? -12.635 -5.128 27.169 1.00 90.75 166 ILE A N 1
ATOM 1279 C CA . ILE A 1 166 ? -13.146 -5.288 25.803 1.00 90.75 166 ILE A CA 1
ATOM 1280 C C . ILE A 1 166 ? -12.121 -6.046 24.951 1.00 90.75 166 ILE A C 1
ATOM 1282 O O . ILE A 1 166 ? -10.996 -5.583 24.771 1.00 90.75 166 ILE A O 1
ATOM 1286 N N . ASP A 1 167 ? -12.536 -7.175 24.372 1.00 92.75 167 ASP A N 1
ATOM 1287 C CA . ASP A 1 167 ? -11.772 -7.863 23.328 1.00 92.75 167 ASP A CA 1
ATOM 1288 C C . ASP A 1 167 ? -11.822 -7.069 22.013 1.00 92.75 167 ASP A C 1
ATOM 1290 O O . ASP A 1 167 ? -12.907 -6.735 21.520 1.00 92.75 167 ASP A O 1
ATOM 1294 N N . VAL A 1 168 ? -10.650 -6.767 21.451 1.00 91.81 168 VAL A N 1
ATOM 1295 C CA . VAL A 1 168 ? -10.496 -6.025 20.195 1.00 91.81 168 VAL A CA 1
ATOM 1296 C C . VAL A 1 168 ? -9.924 -6.959 19.146 1.00 91.81 168 VAL A C 1
ATOM 1298 O O . VAL A 1 168 ? -8.779 -7.401 19.239 1.00 91.81 168 VAL A O 1
ATOM 1301 N N . LYS A 1 169 ? -10.693 -7.194 18.086 1.00 92.88 169 LYS A N 1
ATOM 1302 C CA . LYS A 1 169 ? -10.256 -8.008 16.954 1.00 92.88 169 LYS A CA 1
ATOM 1303 C C . LYS A 1 169 ? -10.253 -7.181 15.680 1.00 92.88 169 LYS A C 1
ATOM 1305 O O . LYS A 1 169 ? -11.260 -6.587 15.309 1.00 92.88 169 LYS A O 1
ATOM 1310 N N . ILE A 1 170 ? -9.121 -7.189 14.985 1.00 92.06 170 ILE A N 1
ATOM 1311 C CA . ILE A 1 170 ? -8.940 -6.518 13.696 1.00 92.06 170 ILE A CA 1
ATOM 1312 C C . ILE A 1 170 ? -8.755 -7.593 12.631 1.00 92.06 170 ILE A C 1
ATOM 1314 O O . ILE A 1 170 ? -7.930 -8.494 12.784 1.00 92.06 170 ILE A O 1
ATOM 1318 N N . ARG A 1 171 ? -9.520 -7.511 11.544 1.00 92.12 171 ARG A N 1
ATOM 1319 C CA . ARG A 1 171 ? -9.384 -8.397 10.387 1.00 92.12 171 ARG A CA 1
ATOM 1320 C C . ARG A 1 171 ? -8.898 -7.592 9.195 1.00 92.12 171 ARG A C 1
ATOM 1322 O O . ARG A 1 171 ? -9.583 -6.678 8.752 1.00 92.12 171 ARG A O 1
ATOM 1329 N N . LEU A 1 172 ? -7.748 -7.980 8.658 1.00 92.56 172 LEU A N 1
ATOM 1330 C CA . LEU A 1 172 ? -7.153 -7.385 7.466 1.00 92.56 172 LEU A CA 1
ATOM 1331 C C . LEU A 1 172 ? -7.372 -8.320 6.277 1.00 92.56 172 LEU A C 1
ATOM 1333 O O . LEU A 1 172 ? -7.067 -9.509 6.366 1.00 92.56 172 LEU A O 1
ATOM 1337 N N . VAL A 1 173 ? -7.897 -7.795 5.173 1.00 93.19 173 VAL A N 1
ATOM 1338 C CA . VAL A 1 173 ? -8.042 -8.534 3.915 1.00 93.19 173 VAL A CA 1
ATOM 1339 C C . VAL A 1 173 ? -7.191 -7.858 2.857 1.00 93.19 173 VAL A C 1
ATOM 1341 O O . VAL A 1 173 ? -7.316 -6.657 2.621 1.00 93.19 173 VAL A O 1
ATOM 1344 N N . GLN A 1 174 ? -6.336 -8.638 2.208 1.00 92.62 174 GLN A N 1
ATOM 1345 C CA . GLN A 1 174 ? -5.417 -8.131 1.200 1.00 92.62 174 GLN A CA 1
ATOM 1346 C C . GLN A 1 174 ? -6.154 -7.714 -0.084 1.00 92.62 174 GLN A C 1
ATOM 1348 O O . GLN A 1 174 ? -7.166 -8.303 -0.475 1.00 92.62 174 GLN A O 1
ATOM 1353 N N . SER A 1 175 ? -5.656 -6.673 -0.739 1.00 93.19 175 SER A N 1
ATOM 1354 C CA . SER A 1 175 ? -6.044 -6.274 -2.092 1.00 93.19 175 SER A CA 1
ATOM 1355 C C . SER A 1 175 ? -5.420 -7.184 -3.144 1.00 93.19 175 SER A C 1
ATOM 1357 O O . SER A 1 175 ? -4.418 -7.854 -2.908 1.00 93.19 175 SER A O 1
ATOM 1359 N N . LYS A 1 176 ? -5.993 -7.168 -4.350 1.00 91.62 176 LYS A N 1
ATOM 1360 C CA . LYS A 1 176 ? -5.350 -7.767 -5.525 1.00 91.62 176 LYS A CA 1
ATOM 1361 C C . LYS A 1 176 ? -4.097 -6.971 -5.896 1.00 91.62 176 LYS A C 1
ATOM 1363 O O . LYS A 1 176 ? -4.095 -5.745 -5.783 1.00 91.62 176 LYS A O 1
ATOM 1368 N N . ASN A 1 177 ? -3.083 -7.648 -6.425 1.00 88.56 177 ASN A N 1
ATOM 1369 C CA . ASN A 1 177 ? -1.836 -7.008 -6.848 1.00 88.56 177 ASN A CA 1
ATOM 1370 C C . ASN A 1 177 ? -2.058 -5.951 -7.940 1.00 88.56 177 ASN A C 1
ATOM 1372 O O . ASN A 1 177 ? -1.499 -4.864 -7.836 1.00 88.56 177 ASN A O 1
ATOM 1376 N N . ALA A 1 178 ? -2.991 -6.191 -8.867 1.00 88.31 178 ALA A N 1
ATOM 1377 C CA . ALA A 1 178 ? -3.438 -5.215 -9.868 1.00 88.31 178 ALA A CA 1
ATOM 1378 C C . ALA A 1 178 ? -3.969 -3.888 -9.290 1.00 88.31 178 ALA A C 1
ATOM 1380 O O . ALA A 1 178 ? -4.007 -2.886 -9.992 1.00 88.31 178 ALA A O 1
ATOM 1381 N N . PHE A 1 179 ? -4.414 -3.877 -8.030 1.00 89.81 179 PHE A N 1
ATOM 1382 C CA . PHE A 1 179 ? -4.835 -2.653 -7.350 1.00 89.81 179 PHE A CA 1
ATOM 1383 C C . PHE A 1 179 ? -3.701 -2.028 -6.525 1.00 89.81 179 PHE A C 1
ATOM 1385 O O . PHE A 1 179 ? -3.640 -0.814 -6.378 1.00 89.81 179 PHE A O 1
ATOM 1392 N N . ALA A 1 180 ? -2.804 -2.839 -5.960 1.00 91.19 180 ALA A N 1
ATOM 1393 C CA . ALA A 1 180 ? -1.718 -2.352 -5.110 1.00 91.19 180 ALA A CA 1
ATOM 1394 C C . ALA A 1 180 ? -0.463 -1.916 -5.894 1.00 91.19 180 ALA A C 1
ATOM 1396 O O . ALA A 1 180 ? 0.390 -1.223 -5.332 1.00 91.19 180 ALA A O 1
ATOM 1397 N N . LEU A 1 181 ? -0.325 -2.324 -7.159 1.00 89.69 181 LEU A N 1
ATOM 1398 C CA . LEU A 1 181 ? 0.841 -2.080 -8.009 1.00 89.69 181 LEU A CA 1
ATOM 1399 C C . LEU A 1 181 ? 0.438 -1.439 -9.344 1.00 89.69 181 LEU A C 1
ATOM 1401 O O . LEU A 1 181 ? -0.530 -1.850 -9.974 1.00 89.69 181 LEU A O 1
ATOM 1405 N N . MET A 1 182 ? 1.237 -0.471 -9.789 1.00 87.19 182 MET A N 1
ATOM 1406 C CA . MET A 1 182 ? 1.208 0.109 -11.132 1.00 87.19 182 MET A CA 1
ATOM 1407 C C . MET A 1 182 ? 2.191 -0.664 -12.012 1.00 87.19 182 MET A C 1
ATOM 1409 O O . MET A 1 182 ? 3.335 -0.862 -11.595 1.00 87.19 182 MET A O 1
ATOM 1413 N N . ALA A 1 183 ? 1.791 -1.063 -13.219 1.00 83.94 183 ALA A N 1
ATOM 1414 C CA . ALA A 1 183 ? 2.682 -1.687 -14.196 1.00 83.94 183 ALA A CA 1
ATOM 1415 C C . ALA A 1 183 ? 2.345 -1.233 -15.622 1.00 83.94 183 ALA A C 1
ATOM 1417 O O . ALA A 1 183 ? 1.175 -1.180 -15.986 1.00 83.94 183 ALA A O 1
ATOM 1418 N N . GLY A 1 184 ? 3.362 -0.954 -16.442 1.00 68.12 184 GLY A N 1
ATOM 1419 C CA . GLY A 1 184 ? 3.192 -0.521 -17.842 1.00 68.12 184 GLY A CA 1
ATOM 1420 C C . GLY A 1 184 ? 2.846 -1.641 -18.842 1.00 68.12 184 GLY A C 1
ATOM 1421 O O . GLY A 1 184 ? 3.096 -1.490 -20.032 1.00 68.12 184 GLY A O 1
ATOM 1422 N N . GLY A 1 185 ? 2.343 -2.794 -18.383 1.00 64.69 185 GLY A N 1
ATOM 1423 C CA . GLY A 1 185 ? 2.040 -3.975 -19.208 1.00 64.69 185 GLY A CA 1
ATOM 1424 C C . GLY A 1 185 ? 0.870 -4.794 -18.649 1.00 64.69 185 GLY A C 1
ATOM 1425 O O . GLY A 1 185 ? 0.206 -4.343 -17.720 1.00 64.69 185 GLY A O 1
ATOM 1426 N N . ASP A 1 186 ? 0.616 -5.992 -19.200 1.00 52.84 186 ASP A N 1
ATOM 1427 C CA . ASP A 1 186 ? -0.445 -6.896 -18.715 1.00 52.84 186 ASP A CA 1
ATOM 1428 C C . ASP A 1 186 ? -0.388 -7.044 -17.184 1.00 52.84 186 ASP A C 1
ATOM 1430 O O . ASP A 1 186 ? 0.680 -7.308 -16.626 1.00 52.84 186 ASP A O 1
ATOM 1434 N N . ASN A 1 187 ? -1.550 -6.863 -16.544 1.00 48.03 187 ASN A N 1
ATOM 1435 C CA . ASN A 1 187 ? -1.749 -6.682 -15.103 1.00 48.03 187 ASN A CA 1
ATOM 1436 C C . ASN A 1 187 ? -0.761 -7.466 -14.205 1.00 48.03 187 ASN A C 1
ATOM 1438 O O . ASN A 1 187 ? -0.553 -8.670 -14.415 1.00 48.03 187 ASN A O 1
ATOM 1442 N N . PRO A 1 188 ? -0.193 -6.824 -13.164 1.00 53.53 188 PRO A N 1
ATOM 1443 C CA . PRO A 1 188 ? 0.672 -7.498 -12.209 1.00 53.53 188 PRO A CA 1
ATOM 1444 C C . PRO A 1 188 ? -0.182 -8.426 -11.331 1.00 53.53 188 PRO A C 1
ATOM 1446 O O . PRO A 1 188 ? -0.841 -7.982 -10.392 1.00 53.53 188 PRO A O 1
ATOM 1449 N N . ASP A 1 189 ? -0.199 -9.711 -11.687 1.00 43.53 189 ASP A N 1
ATOM 1450 C CA . ASP A 1 189 ? -0.680 -10.813 -10.838 1.00 43.53 189 ASP A CA 1
ATOM 1451 C C . ASP A 1 189 ? 0.383 -11.214 -9.821 1.00 43.53 189 ASP A C 1
ATOM 1453 O O . ASP A 1 189 ? 1.541 -11.448 -10.247 1.00 43.53 189 ASP A O 1
#

Organism: Ridgeia piscesae (NCBI:txid27915)

Radius of gyration: 23.56 Å; chains: 1; bounding box: 59×52×59 Å

pLDDT: mean 81.13, std 13.85, range [32.78, 94.12]

Sequence (189 aa):
MPLIKRGALPLRKGALKTGFGVAGDVLSGQSIKSSAKRRLKETGKDMIRDGGHLHPNAPVGPVNNWMHSLLSRVDGFLNGTLVTPSTNTYAYRAYIETLLSHGAKNSQLTSALWYKDTTGHMDATDDENKGLLKRKSYVAGCRIVAMMERLQVDLFFKDRYLLNGIDVKIRLVQSKNAFALMAGGDNPD

Foldseek 3Di:
DCVVPVVVPLVVVLVVVLVVQLVVCVVVPHDSVVSSVVSVVVSVVVCVVVVDWDALPALKFFQALLQQLFFQFKWKDKQNHTPFGTDSCQSVVVVVCLVPDPDDQPHQSVLSLHDDFAPPCNLPSDVNTVSRVVRSVQCRGNDDRHGDDDRPGPVSPDPDDDDPPIDMDMDTDTDDQQRGMRHPDDGDD